Protein 6N36 (pdb70)

Nearest PDB structures (foldseek):
  6n36-assembly1_A  TM=1.004E+00  e=2.278E-60  Chitinophaga pinensis DSM 2588
  5aeb-assembly1_A  TM=9.841E-01  e=2.888E-41  uncultured bacterium BLR12
  5k0w-assembly1_A  TM=9.809E-01  e=2.131E-38  Elizabethkingia meningoseptica
  6dq2-assembly1_A  TM=9.448E-01  e=6.721E-28  Cronobacter sakazakii
  6nc5-assembly1_A  TM=9.433E-01  e=4.671E-27  Cronobacter sakazakii

Radius of gyration: 17.37 Å; Cα contacts (8 Å, |Δi|>4): 606; chains: 1; bounding box: 35×40×51 Å

Foldseek 3Di:
DDPPDDDDPQLPAADQKADQAFQWIFQGGNWFTWIWRQAPQAIEIEFAAAAPRLVSSQVNCVVVPHHLLRHAEYHYQAPDRGGCQCVVVSCVSNVHAYEFALQCQVCLQQQNQLPLQPHVPGHRHDHDHHPHHDDAQDWDDDRHWTKGWHAQAQCHNRRIKIWTWHADPPGIWIEIADEQRDDDPVDQLCAGPSGGCRVVSNVVNLVVQLPDDTQFYDYGTCVLQVVVVLDDPPDDHDNNSRRCNPSSNVSSVVVVVVSVVSNVD

Secondary structure (DSSP, 8-state):
--SS----HHHH-----EEEETTEEE---SSB--EEE--TT-EEEE---STTHHHHHHHHHHHHT--GGGEEEEE-S--SHHHHTTHHHHHHHH-PEEEEEGGGHHHHHTTTTT-TTT-SS--SS-----SEEE-TT-EEEETTEEEEEEE--SSSTT-EEEEEEEE-SS-EEEEEE-------TT--TT-BTTBTTHHHHHHHHHHHHHT---SEEE-SBHHHHTHHHH--TTPPP-GGGG--HHHHHHHHHHHHHHHHHHHT-

Structure (mmCIF, N/CA/C/O backbone):
data_6N36
#
_entry.id   6N36
#
_cell.length_a   40.137
_cell.length_b   79.849
_cell.length_c   85.488
_cell.angle_alpha   90.000
_cell.angle_beta   90.000
_cell.angle_gamma   90.000
#
_symmetry.space_group_name_H-M   'P 21 21 21'
#
loop_
_entity.id
_entity.type
_entity.pdbx_description
1 polymer Beta-lactamase
2 non-polymer 'ZINC ION'
3 non-polymer 1,2-ETHANEDIOL
4 water water
#
loop_
_atom_site.group_PDB
_atom_site.id
_atom_site.type_symbol
_atom_site.label_atom_id
_atom_site.label_alt_id
_atom_site.label_comp_id
_atom_site.label_asym_id
_atom_site.label_entity_id
_atom_site.label_seq_id
_atom_site.pdbx_PDB_ins_code
_atom_site.Cartn_x
_atom_site.Cartn_y
_atom_site.Cartn_z
_atom_site.occupancy
_atom_site.B_iso_or_equiv
_atom_site.auth_seq_id
_atom_site.auth_comp_id
_atom_site.auth_asym_id
_atom_site.auth_atom_id
_atom_site.pdbx_PDB_model_num
ATOM 1 N N . LEU A 1 6 ? 23.354 -8.511 1.513 1.00 46.80 29 LEU A N 1
ATOM 2 C CA . LEU A 1 6 ? 23.307 -7.046 1.864 1.00 45.43 29 LEU A CA 1
ATOM 3 C C . LEU A 1 6 ? 24.354 -6.279 1.056 1.00 46.63 29 LEU A C 1
ATOM 4 O O . LEU A 1 6 ? 25.454 -6.857 0.819 1.00 47.99 29 LEU A O 1
ATOM 9 N N . ILE A 1 7 ? 24.053 -5.024 0.707 1.00 45.20 30 ILE A N 1
ATOM 10 C CA . ILE A 1 7 ? 25.029 -4.072 0.103 1.00 48.14 30 ILE A CA 1
ATOM 11 C C . ILE A 1 7 ? 26.257 -4.007 1.013 1.00 50.96 30 ILE A C 1
ATOM 12 O O . ILE A 1 7 ? 26.106 -3.750 2.219 1.00 47.83 30 ILE A O 1
ATOM 17 N N . LYS A 1 8 ? 27.430 -4.236 0.432 1.00 56.62 31 LYS A N 1
ATOM 18 C CA . LYS A 1 8 ? 28.742 -4.107 1.110 1.00 61.36 31 LYS A CA 1
ATOM 19 C C . LYS A 1 8 ? 29.025 -2.619 1.318 1.00 58.36 31 LYS A C 1
ATOM 20 O O . LYS A 1 8 ? 28.556 -1.791 0.501 1.00 57.52 31 LYS A O 1
ATOM 26 N N . ASP A 1 9 ? 29.784 -2.290 2.361 1.00 58.20 32 ASP A N 1
ATOM 27 C CA . ASP A 1 9 ? 30.454 -0.972 2.443 1.00 58.82 32 ASP A CA 1
ATOM 28 C C . ASP A 1 9 ? 29.393 0.112 2.633 1.00 53.52 32 ASP A C 1
ATOM 29 O O . ASP A 1 9 ? 29.585 1.230 2.095 1.00 55.72 32 ASP A O 1
ATOM 34 N N . LEU A 1 10 ? 28.289 -0.204 3.318 1.00 45.16 33 LEU A N 1
ATOM 35 C CA . LEU A 1 10 ? 27.289 0.830 3.680 1.00 42.14 33 LEU A CA 1
ATOM 36 C C . LEU A 1 10 ? 27.974 1.917 4.504 1.00 37.30 33 LEU A C 1
ATOM 37 O O . LEU A 1 10 ? 28.763 1.585 5.415 1.00 37.78 33 LEU A O 1
ATOM 42 N N . TYR A 1 11 ? 27.603 3.163 4.276 1.00 32.59 34 TYR A N 1
ATOM 43 C CA . TYR A 1 11 ? 28.111 4.287 5.089 1.00 33.59 34 TYR A CA 1
ATOM 44 C C . TYR A 1 11 ? 27.644 4.170 6.545 1.00 32.07 34 TYR A C 1
ATOM 45 O O . TYR A 1 11 ? 26.451 4.016 6.776 1.00 30.74 34 TYR A O 1
ATOM 54 N N . VAL A 1 12 ? 28.583 4.304 7.468 1.00 30.70 35 VAL A N 1
ATOM 55 C CA . VAL A 1 12 ? 28.291 4.419 8.924 1.00 29.18 35 VAL A CA 1
ATOM 56 C C . VAL A 1 12 ? 29.049 5.624 9.469 1.00 29.24 35 VAL A C 1
ATOM 57 O O . VAL A 1 12 ? 30.295 5.594 9.444 1.00 30.56 35 VAL A O 1
ATOM 61 N N . ASP A 1 13 ? 28.363 6.639 9.957 1.00 27.69 36 ASP A N 1
ATOM 62 C CA . ASP A 1 13 ? 28.934 7.837 10.629 1.00 30.36 36 ASP A CA 1
ATOM 63 C C . ASP A 1 13 ? 29.634 7.356 11.909 1.00 31.36 36 ASP A C 1
ATOM 64 O O . ASP A 1 13 ? 29.004 6.604 12.655 1.00 28.99 36 ASP A O 1
ATOM 69 N N . LYS A 1 14 ? 30.819 7.838 12.223 1.00 31.67 37 LYS A N 1
ATOM 70 C CA . LYS A 1 14 ? 31.495 7.360 13.459 1.00 33.32 37 LYS A CA 1
ATOM 71 C C . LYS A 1 14 ? 30.578 7.582 14.675 1.00 32.38 37 LYS A C 1
ATOM 72 O O . LYS A 1 14 ? 30.593 6.731 15.628 1.00 31.72 37 LYS A O 1
ATOM 78 N N . GLU A 1 15 ? 29.761 8.651 14.684 1.00 29.65 38 GLU A N 1
ATOM 79 C CA . GLU A 1 15 ? 28.896 8.937 15.861 1.00 29.62 38 GLU A CA 1
ATOM 80 C C . GLU A 1 15 ? 27.726 7.936 15.933 1.00 28.11 38 GLU A C 1
ATOM 81 O O . GLU A 1 15 ? 27.105 7.762 17.033 1.00 26.39 38 GLU A O 1
ATOM 87 N N . TRP A 1 16 ? 27.426 7.249 14.831 1.00 25.57 39 TRP A N 1
ATOM 88 C CA . TRP A 1 16 ? 26.316 6.247 14.839 1.00 25.14 39 TRP A CA 1
ATOM 89 C C . TRP A 1 16 ? 26.698 5.044 15.699 1.00 25.21 39 TRP A C 1
ATOM 90 O O . TRP A 1 16 ? 25.812 4.399 16.277 1.00 23.57 39 TRP A O 1
ATOM 101 N N . SER A 1 17 ? 27.969 4.695 15.697 1.00 26.48 40 SER A N 1
ATOM 102 C CA A SER A 1 17 ? 28.486 3.456 16.328 0.60 29.25 40 SER A CA 1
ATOM 103 C CA B SER A 1 17 ? 28.431 3.450 16.365 0.40 26.93 40 SER A CA 1
ATOM 104 C C . SER A 1 17 ? 29.163 3.784 17.667 1.00 27.58 40 SER A C 1
ATOM 105 O O . SER A 1 17 ? 29.483 2.835 18.401 1.00 29.52 40 SER A O 1
ATOM 110 N N . ALA A 1 18 ? 29.405 5.067 17.953 1.00 27.88 41 ALA A N 1
ATOM 111 C CA . ALA A 1 18 ? 30.147 5.523 19.161 1.00 28.37 41 ALA A CA 1
ATOM 112 C C . ALA A 1 18 ? 29.329 5.178 20.412 1.00 27.98 41 ALA A C 1
ATOM 113 O O . ALA A 1 18 ? 28.135 5.480 20.472 1.00 26.85 41 ALA A O 1
ATOM 115 N N . ASP A 1 19 ? 29.975 4.631 21.420 1.00 29.53 42 ASP A N 1
ATOM 116 C CA . ASP A 1 19 ? 29.268 4.246 22.658 1.00 30.31 42 ASP A CA 1
ATOM 117 C C . ASP A 1 19 ? 28.823 5.507 23.390 1.00 29.44 42 ASP A C 1
ATOM 118 O O . ASP A 1 19 ? 29.381 6.609 23.207 1.00 30.87 42 ASP A O 1
ATOM 123 N N . TYR A 1 20 ? 27.751 5.356 24.150 1.00 27.42 43 TYR A N 1
ATOM 124 C CA . TYR A 1 20 ? 27.213 6.410 25.017 1.00 26.62 43 TYR A CA 1
ATOM 125 C C . TYR A 1 20 ? 26.638 5.727 26.259 1.00 25.60 43 TYR A C 1
ATOM 126 O O . TYR A 1 20 ? 25.934 4.717 26.078 1.00 25.25 43 TYR A O 1
ATOM 135 N N . GLN A 1 21 ? 26.828 6.338 27.423 1.00 26.39 44 GLN A N 1
ATOM 136 C CA A GLN A 1 21 ? 26.356 5.826 28.733 0.60 26.71 44 GLN A CA 1
ATOM 137 C CA B GLN A 1 21 ? 26.351 5.787 28.714 0.40 25.92 44 GLN A CA 1
ATOM 138 C C . GLN A 1 21 ? 24.829 5.826 28.713 1.00 24.23 44 GLN A C 1
ATOM 139 O O . GLN A 1 21 ? 24.233 6.879 28.589 1.00 23.44 44 GLN A O 1
ATOM 150 N N . PRO A 1 22 ? 24.152 4.681 28.879 1.00 22.40 45 PRO A N 1
ATOM 151 C CA . PRO A 1 22 ? 22.695 4.721 28.910 1.00 21.61 45 PRO A CA 1
ATOM 152 C C . PRO A 1 22 ? 22.218 5.433 30.178 1.00 22.37 45 PRO A C 1
ATOM 153 O O . PRO A 1 22 ? 22.888 5.505 31.205 1.00 22.88 45 PRO A O 1
ATOM 157 N N . PHE A 1 23 ? 20.979 5.928 30.107 1.00 21.88 46 PHE A N 1
ATOM 158 C CA . PHE A 1 23 ? 20.447 6.707 31.217 1.00 21.88 46 PHE A CA 1
ATOM 159 C C . PHE A 1 23 ? 18.930 6.726 31.198 1.00 22.25 46 PHE A C 1
ATOM 160 O O . PHE A 1 23 ? 18.317 6.562 30.144 1.00 21.69 46 PHE A O 1
ATOM 168 N N . ARG A 1 24 ? 18.379 6.999 32.368 1.00 21.71 47 ARG A N 1
ATOM 169 C CA . ARG A 1 24 ? 16.935 7.171 32.550 1.00 20.69 47 ARG A CA 1
ATOM 170 C C . ARG A 1 24 ? 16.557 8.585 32.113 1.00 22.45 47 ARG A C 1
ATOM 171 O O . ARG A 1 24 ? 17.137 9.608 32.592 1.00 23.80 47 ARG A O 1
ATOM 179 N N . ILE A 1 25 ? 15.657 8.662 31.134 1.00 21.11 48 ILE A N 1
ATOM 180 C CA . ILE A 1 25 ? 15.183 9.980 30.642 1.00 21.74 48 ILE A CA 1
ATOM 181 C C . ILE A 1 25 ? 14.135 10.518 31.610 1.00 23.79 48 ILE A C 1
ATOM 182 O O . ILE A 1 25 ? 14.278 11.668 32.090 1.00 24.83 48 ILE A O 1
ATOM 187 N N . ALA A 1 26 ? 13.075 9.761 31.799 1.00 23.52 49 ALA A N 1
ATOM 188 C CA . ALA A 1 26 ? 11.872 10.197 32.529 1.00 24.14 49 ALA A CA 1
ATOM 189 C C . ALA A 1 26 ? 11.101 8.938 32.885 1.00 23.58 49 ALA A C 1
ATOM 190 O O . ALA A 1 26 ? 10.789 8.166 31.986 1.00 22.69 49 ALA A O 1
ATOM 192 N N . GLY A 1 27 ? 10.809 8.725 34.166 1.00 24.19 50 GLY A N 1
ATOM 193 C CA . GLY A 1 27 ? 9.980 7.563 34.501 1.00 23.63 50 GLY A CA 1
ATOM 194 C C . GLY A 1 27 ? 10.655 6.256 34.079 1.00 23.32 50 GLY A C 1
ATOM 195 O O . GLY A 1 27 ? 11.866 6.059 34.341 1.00 23.82 50 GLY A O 1
ATOM 196 N N . ASN A 1 28 ? 9.882 5.439 33.371 1.00 22.44 51 ASN A N 1
ATOM 197 C CA . ASN A 1 28 ? 10.275 4.113 32.840 1.00 20.85 51 ASN A CA 1
ATOM 198 C C . ASN A 1 28 ? 10.812 4.204 31.407 1.00 20.36 51 ASN A C 1
ATOM 199 O O . ASN A 1 28 ? 10.821 3.172 30.713 1.00 21.08 51 ASN A O 1
ATOM 204 N N . LEU A 1 29 ? 11.164 5.386 30.940 1.00 20.50 52 LEU A N 1
ATOM 205 C CA . LEU A 1 29 ? 11.758 5.581 29.595 1.00 18.93 52 LEU A CA 1
ATOM 206 C C . LEU A 1 29 ? 13.252 5.831 29.726 1.00 18.58 52 LEU A C 1
ATOM 207 O O . LEU A 1 29 ? 13.680 6.740 30.486 1.00 20.24 52 LEU A O 1
ATOM 212 N N . TYR A 1 30 ? 14.023 5.015 29.059 1.00 18.36 53 TYR A N 1
ATOM 213 C CA . TYR A 1 30 ? 15.495 5.021 29.124 1.00 18.24 53 TYR A CA 1
ATOM 214 C C . TYR A 1 30 ? 16.046 5.242 27.708 1.00 19.05 53 TYR A C 1
ATOM 215 O O . TYR A 1 30 ? 15.511 4.731 26.691 1.00 18.40 53 TYR A O 1
ATOM 224 N N . TYR A 1 31 ? 17.193 5.905 27.684 1.00 18.72 54 TYR A N 1
ATOM 225 C CA . TYR A 1 31 ? 18.039 6.076 26.490 1.00 18.32 54 TYR A CA 1
ATOM 226 C C . TYR A 1 31 ? 19.065 4.946 26.484 1.00 18.77 54 TYR A C 1
ATOM 227 O O . TYR A 1 31 ? 19.814 4.802 27.450 1.00 19.35 54 TYR A O 1
ATOM 236 N N . ILE A 1 32 ? 19.111 4.120 25.457 1.00 18.16 55 ILE A N 1
ATOM 237 C CA . ILE A 1 32 ? 20.089 3.005 25.331 1.00 18.42 55 ILE A CA 1
ATOM 238 C C . ILE A 1 32 ? 20.798 3.045 23.966 1.00 18.88 55 ILE A C 1
ATOM 239 O O . ILE A 1 32 ? 21.350 2.033 23.547 1.00 20.73 55 ILE A O 1
ATOM 244 N N . GLY A 1 33 ? 20.784 4.192 23.316 1.00 18.47 56 GLY A N 1
ATOM 245 C CA . GLY A 1 33 ? 21.340 4.344 21.976 1.00 18.56 56 GLY A CA 1
ATOM 246 C C . GLY A 1 33 ? 22.819 4.640 21.982 1.00 19.35 56 GLY A C 1
ATOM 247 O O . GLY A 1 33 ? 23.497 4.457 22.977 1.00 20.89 56 GLY A O 1
ATOM 248 N N . THR A 1 34 ? 23.283 5.132 20.847 1.00 18.77 57 THR A N 1
ATOM 249 C CA . THR A 1 34 ? 24.699 5.504 20.673 1.00 20.16 57 THR A CA 1
ATOM 250 C C . THR A 1 34 ? 24.852 7.019 20.814 1.00 21.36 57 THR A C 1
ATOM 251 O O . THR A 1 34 ? 23.909 7.736 21.190 1.00 21.69 57 THR A O 1
ATOM 255 N N . TYR A 1 35 ? 26.065 7.520 20.569 1.00 22.10 58 TYR A N 1
ATOM 256 C CA . TYR A 1 35 ? 26.268 8.987 20.652 1.00 23.61 58 TYR A CA 1
ATOM 257 C C . TYR A 1 35 ? 25.224 9.692 19.777 1.00 24.10 58 TYR A C 1
ATOM 258 O O . TYR A 1 35 ? 24.734 10.720 20.206 1.00 24.58 58 TYR A O 1
ATOM 267 N N . ASP A 1 36 ? 24.970 9.221 18.552 1.00 22.89 59 ASP A N 1
ATOM 268 C CA . ASP A 1 36 ? 24.072 9.916 17.616 1.00 22.86 59 ASP A CA 1
ATOM 269 C C . ASP A 1 36 ? 22.726 9.208 17.531 1.00 21.68 59 ASP A C 1
ATOM 270 O O . ASP A 1 36 ? 21.697 9.907 17.282 1.00 22.28 59 ASP A O 1
ATOM 275 N N . LEU A 1 37 ? 22.690 7.886 17.543 1.00 20.80 60 LEU A N 1
ATOM 276 C CA . LEU A 1 37 ? 21.415 7.185 17.173 1.00 20.29 60 LEU A CA 1
ATOM 277 C C . LEU A 1 37 ? 20.587 6.883 18.410 1.00 20.43 60 LEU A C 1
ATOM 278 O O . LEU A 1 37 ? 20.991 6.117 19.311 1.00 20.36 60 LEU A O 1
ATOM 283 N N . GLY A 1 38 ? 19.372 7.414 18.385 1.00 19.56 61 GLY A N 1
ATOM 284 C CA . GLY A 1 38 ? 18.418 7.319 19.483 1.00 19.29 61 GLY A CA 1
ATOM 285 C C . GLY A 1 38 ? 17.733 5.955 19.452 1.00 19.11 61 GLY A C 1
ATOM 286 O O . GLY A 1 38 ? 17.151 5.574 18.441 1.00 19.11 61 GLY A O 1
ATOM 287 N N . MET A 1 39 ? 17.800 5.245 20.567 1.00 18.57 62 MET A N 1
ATOM 288 C CA . MET A 1 39 ? 17.192 3.915 20.795 1.00 18.02 62 MET A CA 1
ATOM 289 C C . MET A 1 39 ? 16.603 4.040 22.174 1.00 18.22 62 MET A C 1
ATOM 290 O O . MET A 1 39 ? 17.302 4.495 23.073 1.00 19.59 62 MET A O 1
ATOM 295 N N . PHE A 1 40 ? 15.313 3.777 22.280 1.00 17.12 63 PHE A N 1
ATOM 296 C CA . PHE A 1 40 ? 14.551 4.108 23.484 1.00 17.72 63 PHE A CA 1
ATOM 297 C C . PHE A 1 40 ? 13.940 2.834 24.045 1.00 17.99 63 PHE A C 1
ATOM 298 O O . PHE A 1 40 ? 13.381 2.026 23.300 1.00 20.72 63 PHE A O 1
ATOM 306 N N . LEU A 1 41 ? 14.058 2.673 25.352 1.00 17.13 64 LEU A N 1
ATOM 307 C CA . LEU A 1 41 ? 13.554 1.476 26.062 1.00 18.17 64 LEU A CA 1
ATOM 308 C C . LEU A 1 41 ? 12.465 1.918 27.017 1.00 17.85 64 LEU A C 1
ATOM 309 O O . LEU A 1 41 ? 12.711 2.818 27.835 1.00 18.30 64 LEU A O 1
ATOM 314 N N . ILE A 1 42 ? 11.269 1.343 26.902 1.00 17.78 65 ILE A N 1
ATOM 315 C CA . ILE A 1 42 ? 10.156 1.594 27.844 1.00 18.99 65 ILE A CA 1
ATOM 316 C C . ILE A 1 42 ? 9.949 0.293 28.608 1.00 18.61 65 ILE A C 1
ATOM 317 O O . ILE A 1 42 ? 9.676 -0.735 28.001 1.00 19.48 65 ILE A O 1
ATOM 322 N N . THR A 1 43 ? 10.111 0.342 29.913 1.00 19.45 66 THR A N 1
ATOM 323 C CA . THR A 1 43 ? 10.095 -0.867 30.763 1.00 19.74 66 THR A CA 1
ATOM 324 C C . THR A 1 43 ? 8.717 -1.014 31.386 1.00 22.20 66 THR A C 1
ATOM 325 O O . THR A 1 43 ? 8.144 -0.005 31.803 1.00 24.53 66 THR A O 1
ATOM 329 N N . THR A 1 44 ? 8.253 -2.234 31.495 1.00 21.04 67 THR A N 1
ATOM 330 C CA . THR A 1 44 ? 6.949 -2.492 32.160 1.00 21.50 67 THR A CA 1
ATOM 331 C C . THR A 1 44 ? 7.039 -3.814 32.896 1.00 21.60 67 THR A C 1
ATOM 332 O O . THR A 1 44 ? 7.918 -4.666 32.645 1.00 20.61 67 THR A O 1
ATOM 336 N N . PRO A 1 45 ? 6.119 -4.036 33.849 1.00 21.81 68 PRO A N 1
ATOM 337 C CA . PRO A 1 45 ? 6.119 -5.315 34.558 1.00 22.21 68 PRO A CA 1
ATOM 338 C C . PRO A 1 45 ? 5.921 -6.529 33.662 1.00 22.29 68 PRO A C 1
ATOM 339 O O . PRO A 1 45 ? 6.300 -7.598 34.113 1.00 22.71 68 PRO A O 1
ATOM 343 N N . LYS A 1 46 ? 5.347 -6.338 32.462 1.00 23.03 69 LYS A N 1
ATOM 344 C CA A LYS A 1 46 ? 5.027 -7.428 31.512 0.60 24.73 69 LYS A CA 1
ATOM 345 C CA B LYS A 1 46 ? 5.041 -7.446 31.528 0.40 24.56 69 LYS A CA 1
ATOM 346 C C . LYS A 1 46 ? 6.062 -7.510 30.395 1.00 23.93 69 LYS A C 1
ATOM 347 O O . LYS A 1 46 ? 5.833 -8.304 29.441 1.00 26.34 69 LYS A O 1
ATOM 358 N N . GLY A 1 47 ? 7.130 -6.740 30.496 1.00 21.65 70 GLY A N 1
ATOM 359 C CA . GLY A 1 47 ? 8.140 -6.737 29.429 1.00 21.00 70 GLY A CA 1
ATOM 360 C C . GLY A 1 47 ? 8.328 -5.361 28.845 1.00 20.99 70 GLY A C 1
ATOM 361 O O . GLY A 1 47 ? 7.646 -4.412 29.221 1.00 21.06 70 GLY A O 1
ATOM 362 N N . HIS A 1 48 ? 9.245 -5.241 27.889 1.00 19.83 71 HIS A N 1
ATOM 363 C CA . HIS A 1 48 ? 9.685 -3.908 27.456 1.00 18.61 71 HIS A CA 1
ATOM 364 C C . HIS A 1 48 ? 9.375 -3.668 25.984 1.00 18.61 71 HIS A C 1
ATOM 365 O O . HIS A 1 48 ? 9.212 -4.608 25.215 1.00 19.59 71 HIS A O 1
ATOM 372 N N . ILE A 1 49 ? 9.337 -2.395 25.665 1.00 17.56 72 ILE A N 1
ATOM 373 C CA . ILE A 1 49 ? 9.178 -1.880 24.284 1.00 18.53 72 ILE A CA 1
ATOM 374 C C . ILE A 1 49 ? 10.534 -1.266 23.922 1.00 17.49 72 ILE A C 1
ATOM 375 O O . ILE A 1 49 ? 11.060 -0.392 24.657 1.00 18.42 72 ILE A O 1
ATOM 380 N N . LEU A 1 50 ? 11.034 -1.618 22.730 1.00 17.63 73 LEU A N 1
ATOM 381 C CA . LEU A 1 50 ? 12.242 -0.964 22.135 1.00 18.40 73 LEU A CA 1
ATOM 382 C C . LEU A 1 50 ? 11.821 -0.154 20.923 1.00 17.73 73 LEU A C 1
ATOM 383 O O . LEU A 1 50 ? 11.162 -0.719 20.040 1.00 18.37 73 LEU A O 1
ATOM 388 N N . ILE A 1 51 ? 12.177 1.131 20.910 1.00 16.98 74 ILE A N 1
ATOM 389 C CA . ILE A 1 51 ? 12.003 1.980 19.717 1.00 17.65 74 ILE A CA 1
ATOM 390 C C . ILE A 1 51 ? 13.383 2.191 19.093 1.00 16.90 74 ILE A C 1
ATOM 391 O O . ILE A 1 51 ? 14.203 2.882 19.681 1.00 17.06 74 ILE A O 1
ATOM 396 N N . ASN A 1 52 ? 13.546 1.610 17.911 1.00 16.49 75 ASN A N 1
ATOM 397 C CA . ASN A 1 52 ? 14.733 1.695 17.026 1.00 17.13 75 ASN A CA 1
ATOM 398 C C . ASN A 1 52 ? 15.882 0.815 17.482 1.00 17.42 75 ASN A C 1
ATOM 399 O O . ASN A 1 52 ? 16.091 0.574 18.686 1.00 18.39 75 ASN A O 1
ATOM 404 N N . THR A 1 53 ? 16.632 0.369 16.502 1.00 17.20 76 THR A N 1
ATOM 405 C CA . THR A 1 53 ? 18.042 -0.085 16.666 1.00 17.50 76 THR A CA 1
ATOM 406 C C . THR A 1 53 ? 18.953 0.986 16.110 1.00 17.90 76 THR A C 1
ATOM 407 O O . THR A 1 53 ? 18.514 2.083 15.812 1.00 18.59 76 THR A O 1
ATOM 411 N N . GLY A 1 54 ? 20.254 0.699 16.041 1.00 18.88 77 GLY A N 1
ATOM 412 C CA . GLY A 1 54 ? 21.150 1.457 15.179 1.00 20.55 77 GLY A CA 1
ATOM 413 C C . GLY A 1 54 ? 21.443 0.679 13.910 1.00 20.41 77 GLY A C 1
ATOM 414 O O . GLY A 1 54 ? 20.610 -0.028 13.398 1.00 19.81 77 GLY A O 1
ATOM 415 N N . VAL A 1 55 ? 22.673 0.738 13.449 1.00 21.27 78 VAL A N 1
ATOM 416 C CA . VAL A 1 55 ? 23.110 -0.016 12.259 1.00 22.33 78 VAL A CA 1
ATOM 417 C C . VAL A 1 55 ? 23.321 -1.474 12.649 1.00 22.81 78 VAL A C 1
ATOM 418 O O . VAL A 1 55 ? 23.293 -1.817 13.848 1.00 23.51 78 VAL A O 1
ATOM 422 N N . ALA A 1 56 ? 23.579 -2.323 11.674 1.00 24.49 79 ALA A N 1
ATOM 423 C CA . ALA A 1 56 ? 23.894 -3.746 11.937 1.00 25.29 79 ALA A CA 1
ATOM 424 C C . ALA A 1 56 ? 25.019 -3.834 12.970 1.00 26.94 79 ALA A C 1
ATOM 425 O O . ALA A 1 56 ? 25.951 -3.039 12.921 1.00 28.10 79 ALA A O 1
ATOM 427 N N . GLY A 1 57 ? 24.871 -4.760 13.922 1.00 26.99 80 GLY A N 1
ATOM 428 C CA . GLY A 1 57 ? 25.832 -4.916 15.022 1.00 28.84 80 GLY A CA 1
ATOM 429 C C . GLY A 1 57 ? 25.369 -4.218 16.282 1.00 29.14 80 GLY A C 1
ATOM 430 O O . GLY A 1 57 ? 25.887 -4.553 17.373 1.00 29.86 80 GLY A O 1
ATOM 431 N N . SER A 1 58 ? 24.384 -3.310 16.198 1.00 25.32 81 SER A N 1
ATOM 432 C CA . SER A 1 58 ? 23.989 -2.527 17.387 1.00 24.35 81 SER A CA 1
ATOM 433 C C . SER A 1 58 ? 23.171 -3.371 18.392 1.00 24.14 81 SER A C 1
ATOM 434 O O . SER A 1 58 ? 23.016 -2.918 19.535 1.00 23.74 81 SER A O 1
ATOM 437 N N . ASP A 1 59 ? 22.731 -4.571 18.033 1.00 24.92 82 ASP A N 1
ATOM 438 C CA . ASP A 1 59 ? 22.094 -5.519 19.001 1.00 26.85 82 ASP A CA 1
ATOM 439 C C . ASP A 1 59 ? 23.055 -5.771 20.162 1.00 26.82 82 ASP A C 1
ATOM 440 O O . ASP A 1 59 ? 22.584 -5.869 21.345 1.00 25.51 82 ASP A O 1
ATOM 445 N N . THR A 1 60 ? 24.355 -5.873 19.906 1.00 26.49 83 THR A N 1
ATOM 446 C CA . THR A 1 60 ? 25.343 -6.087 20.977 1.00 28.88 83 THR A CA 1
ATOM 447 C C . THR A 1 60 ? 25.298 -4.929 21.979 1.00 27.34 83 THR A C 1
ATOM 448 O O . THR A 1 60 ? 25.329 -5.201 23.235 1.00 26.15 83 THR A O 1
ATOM 452 N N . LEU A 1 61 ? 25.277 -3.676 21.494 1.00 25.63 84 LEU A N 1
ATOM 453 C CA A LEU A 1 61 ? 25.275 -2.460 22.342 0.60 25.82 84 LEU A CA 1
ATOM 454 C CA B LEU A 1 61 ? 25.322 -2.538 22.444 0.40 25.72 84 LEU A CA 1
ATOM 455 C C . LEU A 1 61 ? 23.959 -2.356 23.099 1.00 23.71 84 LEU A C 1
ATOM 456 O O . LEU A 1 61 ? 23.984 -1.963 24.281 1.00 23.98 84 LEU A O 1
ATOM 465 N N . ILE A 1 62 ? 22.870 -2.692 22.442 1.00 22.66 85 ILE A N 1
ATOM 466 C CA . ILE A 1 62 ? 21.526 -2.651 23.095 1.00 21.92 85 ILE A CA 1
ATOM 467 C C . ILE A 1 62 ? 21.529 -3.633 24.275 1.00 21.60 85 ILE A C 1
ATOM 468 O O . ILE A 1 62 ? 21.149 -3.211 25.385 1.00 20.78 85 ILE A O 1
ATOM 473 N N . LYS A 1 63 ? 22.008 -4.846 24.060 1.00 23.79 86 LYS A N 1
ATOM 474 C CA . LYS A 1 63 ? 22.058 -5.885 25.143 1.00 24.66 86 LYS A CA 1
ATOM 475 C C . LYS A 1 63 ? 22.927 -5.362 26.300 1.00 25.38 86 LYS A C 1
ATOM 476 O O . LYS A 1 63 ? 22.525 -5.451 27.516 1.00 24.39 86 LYS A O 1
ATOM 482 N N . ALA A 1 64 ? 24.108 -4.813 26.005 1.00 23.72 87 ALA A N 1
ATOM 483 C CA . ALA A 1 64 ? 25.060 -4.321 27.018 1.00 25.24 87 ALA A CA 1
ATOM 484 C C . ALA A 1 64 ? 24.480 -3.143 27.775 1.00 23.64 87 ALA A C 1
ATOM 485 O O . ALA A 1 64 ? 24.694 -3.036 29.009 1.00 24.54 87 ALA A O 1
ATOM 487 N N . HIS A 1 65 ? 23.818 -2.211 27.057 1.00 22.64 88 HIS A N 1
ATOM 488 C CA . HIS A 1 65 ? 23.280 -1.010 27.719 1.00 22.33 88 HIS A CA 1
ATOM 489 C C . HIS A 1 65 ? 22.168 -1.442 28.663 1.00 22.11 88 HIS A C 1
ATOM 490 O O . HIS A 1 65 ? 22.035 -0.865 29.742 1.00 21.06 88 HIS A O 1
ATOM 497 N N . MET A 1 66 ? 21.351 -2.387 28.218 1.00 22.09 89 MET A N 1
ATOM 498 C CA . MET A 1 66 ? 20.240 -2.876 29.071 1.00 22.75 89 MET A CA 1
ATOM 499 C C . MET A 1 66 ? 20.808 -3.535 30.334 1.00 23.14 89 MET A C 1
ATOM 500 O O . MET A 1 66 ? 20.298 -3.227 31.435 1.00 22.66 89 MET A O 1
ATOM 505 N N . LYS A 1 67 ? 21.890 -4.301 30.202 1.00 24.88 90 LYS A N 1
ATOM 506 C CA . LYS A 1 67 ? 22.527 -4.957 31.365 1.00 25.91 90 LYS A CA 1
ATOM 507 C C . LYS A 1 67 ? 22.996 -3.853 32.322 1.00 25.32 90 LYS A C 1
ATOM 508 O O . LYS A 1 67 ? 22.772 -3.959 33.566 1.00 24.59 90 LYS A O 1
ATOM 514 N N . THR A 1 68 ? 23.691 -2.817 31.816 1.00 24.39 91 THR A N 1
ATOM 515 C CA . THR A 1 68 ? 24.168 -1.690 32.656 1.00 24.27 91 THR A CA 1
ATOM 516 C C . THR A 1 68 ? 23.022 -1.099 33.491 1.00 23.55 91 THR A C 1
ATOM 517 O O . THR A 1 68 ? 23.259 -0.747 34.652 1.00 25.39 91 THR A O 1
ATOM 521 N N . LEU A 1 69 ? 21.815 -0.965 32.914 1.00 22.54 92 LEU A N 1
ATOM 522 C CA . LEU A 1 69 ? 20.627 -0.402 33.588 1.00 22.91 92 LEU A CA 1
ATOM 523 C C . LEU A 1 69 ? 19.935 -1.434 34.506 1.00 23.20 92 LEU A C 1
ATOM 524 O O . LEU A 1 69 ? 19.023 -0.974 35.253 1.00 26.59 92 LEU A O 1
ATOM 529 N N . GLY A 1 70 ? 20.257 -2.722 34.378 1.00 23.46 93 GLY A N 1
ATOM 530 C CA . GLY A 1 70 ? 19.713 -3.823 35.181 1.00 23.69 93 GLY A CA 1
ATOM 531 C C . GLY A 1 70 ? 18.505 -4.485 34.547 1.00 25.36 93 GLY A C 1
ATOM 532 O O . GLY A 1 70 ? 17.757 -5.191 35.278 1.00 26.66 93 GLY A O 1
ATOM 533 N N . PHE A 1 71 ? 18.365 -4.394 33.217 1.00 22.14 94 PHE A N 1
ATOM 534 C CA . PHE A 1 71 ? 17.250 -5.059 32.505 1.00 23.07 94 PHE A CA 1
ATOM 535 C C . PHE A 1 71 ? 17.804 -6.146 31.586 1.00 24.96 94 PHE A C 1
ATOM 536 O O . PHE A 1 71 ? 18.992 -6.062 31.126 1.00 25.63 94 PHE A O 1
ATOM 544 N N . LYS A 1 72 ? 16.984 -7.137 31.331 1.00 22.61 95 LYS A N 1
ATOM 545 C CA A LYS A 1 72 ? 17.328 -8.267 30.447 0.60 24.10 95 LYS A CA 1
ATOM 546 C CA B LYS A 1 72 ? 17.334 -8.269 30.447 0.40 23.54 95 LYS A CA 1
ATOM 547 C C . LYS A 1 7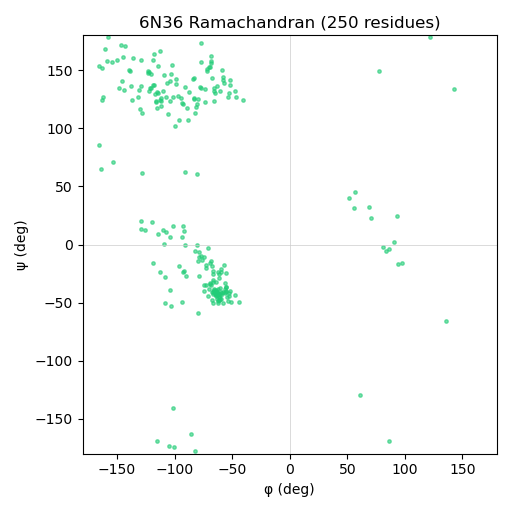2 ? 16.819 -8.006 29.033 1.00 22.42 95 LYS A C 1
ATOM 548 O O . LYS A 1 72 ? 15.625 -7.786 28.825 1.00 20.91 95 LYS A O 1
ATOM 559 N N . PHE A 1 73 ? 17.730 -8.032 28.095 1.00 22.04 96 PHE A N 1
ATOM 560 C CA . PHE A 1 73 ? 17.418 -7.922 26.651 1.00 22.48 96 PHE A CA 1
ATOM 561 C C . PHE A 1 73 ? 16.273 -8.853 26.251 1.00 23.07 96 PHE A C 1
ATOM 562 O O . PHE A 1 73 ? 15.400 -8.488 25.497 1.00 22.57 96 PHE A O 1
ATOM 570 N N . LYS A 1 74 ? 16.284 -10.096 26.739 1.00 22.43 97 LYS A N 1
ATOM 571 C CA . LYS A 1 74 ? 15.288 -11.088 26.307 1.00 24.57 97 LYS A CA 1
ATOM 572 C C . LYS A 1 74 ? 13.900 -10.760 26.862 1.00 23.54 97 LYS A C 1
ATOM 573 O O . LYS A 1 74 ? 12.938 -11.420 26.457 1.00 24.76 97 LYS A O 1
ATOM 579 N N . ASP A 1 75 ? 13.753 -9.711 27.674 1.00 21.46 98 ASP A N 1
ATOM 580 C CA . ASP A 1 75 ? 12.423 -9.250 28.180 1.00 21.90 98 ASP A CA 1
ATOM 581 C C . ASP A 1 75 ? 11.813 -8.201 27.252 1.00 21.35 98 ASP A C 1
ATOM 582 O O . ASP A 1 75 ? 10.691 -7.804 27.501 1.00 22.07 98 ASP A O 1
ATOM 587 N N . ILE A 1 76 ? 12.476 -7.816 26.160 1.00 21.20 99 ILE A N 1
ATOM 588 C CA . ILE A 1 76 ? 11.830 -6.973 25.108 1.00 21.25 99 ILE A CA 1
ATOM 589 C C . ILE A 1 76 ? 10.7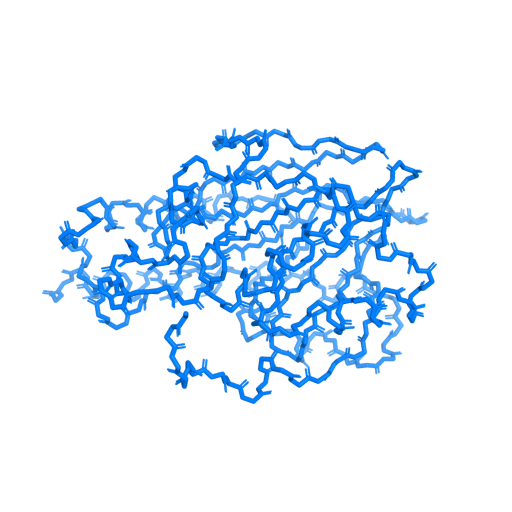17 -7.790 24.465 1.00 21.61 99 ILE A C 1
ATOM 590 O O . ILE A 1 76 ? 10.986 -8.942 24.025 1.00 22.52 99 ILE A O 1
ATOM 595 N N . ARG A 1 77 ? 9.505 -7.264 24.485 1.00 22.31 100 ARG A N 1
ATOM 596 C CA . ARG A 1 77 ? 8.328 -7.945 23.921 1.00 23.74 100 ARG A CA 1
ATOM 597 C C . ARG A 1 77 ? 7.826 -7.291 22.630 1.00 23.86 100 ARG A C 1
ATOM 598 O O . ARG A 1 77 ? 7.145 -7.988 21.873 1.00 24.49 100 ARG A O 1
ATOM 606 N N . ILE A 1 78 ? 8.053 -5.992 22.469 1.00 21.80 101 ILE A N 1
ATOM 607 C CA . ILE A 1 78 ? 7.556 -5.224 21.302 1.00 21.97 101 ILE A CA 1
ATOM 608 C C . ILE A 1 78 ? 8.725 -4.460 20.697 1.00 20.12 101 IL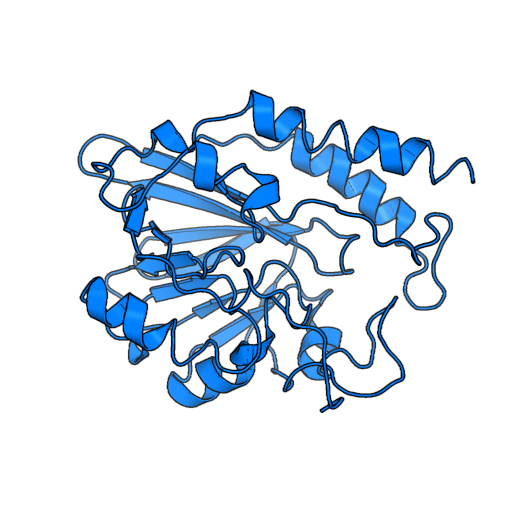E A C 1
ATOM 609 O O . ILE A 1 78 ? 9.429 -3.772 21.425 1.00 19.26 101 ILE A O 1
ATOM 614 N N . LEU A 1 79 ? 8.793 -4.499 19.382 1.00 20.26 102 LEU A N 1
ATOM 615 C CA . LEU A 1 79 ? 9.759 -3.710 18.587 1.00 19.57 102 LEU A CA 1
ATOM 616 C C . LEU A 1 79 ? 9.002 -2.690 17.747 1.00 19.92 102 LEU A C 1
ATOM 617 O O . LEU A 1 79 ? 8.045 -3.052 17.065 1.00 20.66 102 LEU A O 1
ATOM 622 N N . LEU A 1 80 ? 9.449 -1.448 17.817 1.00 18.71 103 LEU A N 1
ATOM 623 C CA . LEU A 1 80 ? 8.938 -0.319 17.030 1.00 18.79 103 LEU A CA 1
ATOM 624 C C . LEU A 1 80 ? 10.108 0.388 16.358 1.00 17.78 103 LEU A C 1
ATOM 625 O O . LEU A 1 80 ? 11.274 0.245 16.782 1.00 17.64 103 LEU A O 1
ATOM 630 N N . THR A 1 81 ? 9.803 1.131 15.297 1.00 17.81 104 THR A N 1
ATOM 631 C CA . THR A 1 81 ? 10.782 2.012 14.648 1.00 17.27 104 THR A CA 1
ATOM 632 C C . THR A 1 81 ? 10.110 3.329 14.271 1.00 16.71 104 THR A C 1
ATOM 633 O O . THR A 1 81 ? 8.910 3.335 13.950 1.00 18.16 104 THR A O 1
ATOM 637 N N . THR A 1 82 ? 10.900 4.379 14.281 1.00 16.00 105 THR A N 1
ATOM 638 C CA . THR A 1 82 ? 10.462 5.677 13.748 1.00 16.64 105 THR A CA 1
ATOM 639 C C . THR A 1 82 ? 10.432 5.711 12.217 1.00 17.28 105 THR A C 1
ATOM 640 O O . THR A 1 82 ? 9.603 6.433 11.642 1.00 18.21 105 THR A O 1
ATOM 644 N N . HIS A 1 83 ? 11.325 5.038 11.545 1.00 17.27 106 HIS A N 1
ATOM 645 C CA . HIS A 1 83 ? 11.246 4.876 10.064 1.00 17.68 106 HIS A CA 1
ATOM 646 C C . HIS A 1 83 ? 12.198 3.786 9.621 1.00 18.36 106 HIS A C 1
ATOM 647 O O . HIS A 1 83 ? 13.283 3.648 10.220 1.00 18.83 106 HIS A O 1
ATOM 654 N N . ALA A 1 84 ? 11.910 3.137 8.499 1.00 18.61 107 ALA A N 1
ATOM 655 C CA . ALA A 1 84 ? 12.681 1.946 8.079 1.00 19.50 107 ALA A CA 1
ATOM 656 C C . ALA A 1 84 ? 13.867 2.318 7.176 1.00 20.01 107 ALA A C 1
ATOM 657 O O . ALA A 1 84 ? 13.878 1.918 5.982 1.00 19.88 107 ALA A O 1
ATOM 659 N N . HIS A 1 85 ? 14.804 3.091 7.702 1.00 20.08 108 HIS A N 1
ATOM 660 C CA . HIS A 1 85 ? 16.150 3.265 7.130 1.00 19.20 108 HIS A CA 1
ATOM 661 C C . HIS A 1 85 ? 17.143 2.429 7.928 1.00 19.66 108 HIS A C 1
ATOM 662 O O . HIS A 1 85 ? 16.944 2.207 9.139 1.00 18.29 108 HIS A O 1
ATOM 669 N N . TYR A 1 86 ? 18.243 2.040 7.296 1.00 20.18 109 TYR A N 1
ATOM 670 C CA . TYR A 1 86 ? 19.189 1.079 7.890 1.00 21.78 109 TYR A CA 1
ATOM 671 C C . TYR A 1 86 ? 19.839 1.586 9.189 1.00 22.42 109 TYR A C 1
ATOM 672 O O . TYR A 1 86 ? 20.371 0.739 9.938 1.00 22.49 109 TYR A O 1
ATOM 681 N N . ASP A 1 87 ? 19.916 2.881 9.427 1.00 19.90 110 ASP A N 1
ATOM 682 C CA . ASP A 1 87 ? 20.490 3.430 10.691 1.00 20.05 110 ASP A CA 1
ATOM 683 C C . ASP A 1 87 ? 19.508 3.307 11.865 1.00 19.33 110 ASP A C 1
ATOM 684 O O . ASP A 1 87 ? 19.923 3.534 13.016 1.00 21.14 110 ASP A O 1
ATOM 689 N N . HIS A 1 88 ? 18.234 2.950 11.643 1.00 17.61 111 HIS A N 1
ATOM 690 C CA . HIS A 1 88 ? 17.223 2.783 12.700 1.00 17.92 111 HIS A CA 1
ATOM 691 C C . HIS A 1 88 ? 16.668 1.364 12.773 1.00 17.86 111 HIS A C 1
ATOM 692 O O . HIS A 1 88 ? 16.009 1.051 13.796 1.00 17.99 111 HIS A O 1
ATOM 699 N N . VAL A 1 89 ? 16.880 0.538 11.727 1.00 17.91 112 VAL A N 1
ATOM 700 C CA . VAL A 1 89 ? 16.423 -0.880 11.745 1.00 18.86 112 VAL A CA 1
ATOM 701 C C . VAL A 1 89 ? 17.543 -1.846 11.358 1.00 18.62 112 VAL A C 1
ATOM 702 O O . VAL A 1 89 ? 17.248 -3.023 11.131 1.00 21.61 112 VAL A O 1
ATOM 706 N N . GLY A 1 90 ? 18.796 -1.396 11.316 1.00 18.97 113 GLY A N 1
ATOM 707 C CA . GLY A 1 90 ? 19.907 -2.240 10.834 1.00 20.52 113 GLY A CA 1
ATOM 708 C C . GLY A 1 90 ? 20.097 -3.487 11.679 1.00 21.20 113 GLY A C 1
ATOM 709 O O . GLY A 1 90 ? 20.604 -4.483 11.130 1.00 22.83 113 GLY A O 1
ATOM 710 N N . ALA A 1 91 ? 19.759 -3.455 12.971 1.00 21.05 114 ALA A N 1
ATOM 711 C CA . ALA A 1 91 ? 19.903 -4.662 13.823 1.00 20.64 114 ALA A CA 1
ATOM 712 C C . ALA A 1 91 ? 18.538 -5.231 14.195 1.00 21.09 114 ALA A C 1
ATOM 713 O O . ALA A 1 91 ? 18.457 -6.058 15.119 1.00 21.22 114 ALA A O 1
ATOM 715 N N . MET A 1 92 ? 17.455 -4.788 13.559 1.00 20.52 115 MET A N 1
ATOM 716 C CA . MET A 1 92 ? 16.098 -5.164 13.996 1.00 21.47 115 MET A CA 1
ATOM 717 C C . MET A 1 92 ? 15.859 -6.663 13.793 1.00 22.37 115 MET A C 1
ATOM 718 O O . MET A 1 92 ? 15.294 -7.296 14.699 1.00 23.71 115 MET A O 1
ATOM 723 N N . ALA A 1 93 ? 16.284 -7.228 12.672 1.00 22.20 116 ALA A N 1
ATOM 724 C CA . ALA A 1 93 ? 16.147 -8.690 12.442 1.00 23.93 116 ALA A CA 1
ATOM 725 C C . ALA A 1 93 ? 16.896 -9.452 13.528 1.00 24.66 116 ALA A C 1
ATOM 726 O O . ALA A 1 93 ? 16.335 -10.477 14.031 1.00 25.78 116 ALA A O 1
ATOM 728 N N . ALA A 1 94 ? 18.102 -9.026 13.872 1.00 23.93 117 ALA A N 1
ATOM 729 C CA . ALA A 1 94 ? 18.931 -9.703 14.900 1.00 24.76 117 ALA A CA 1
ATOM 730 C C . ALA A 1 94 ? 18.184 -9.642 16.225 1.00 25.01 117 ALA A C 1
ATOM 731 O O . ALA A 1 94 ? 18.096 -10.653 16.953 1.00 24.57 117 ALA A O 1
ATOM 733 N N . VAL A 1 95 ? 17.690 -8.462 16.593 1.00 22.76 118 VAL A N 1
ATOM 734 C CA . VAL A 1 95 ? 16.989 -8.317 17.889 1.00 22.95 118 VAL A CA 1
ATOM 735 C C . VAL A 1 95 ? 15.751 -9.223 17.890 1.00 24.43 118 VAL A C 1
ATOM 736 O O . VAL A 1 95 ? 15.539 -9.939 18.896 1.00 25.08 118 VAL A O 1
ATOM 740 N N . LYS A 1 96 ? 14.982 -9.278 16.806 1.00 24.18 119 LYS A N 1
ATOM 741 C CA . LYS A 1 96 ? 13.746 -10.109 16.761 1.00 25.58 119 LYS A CA 1
ATOM 742 C C . LYS A 1 96 ? 14.102 -11.600 16.861 1.00 27.17 119 LYS A C 1
ATOM 743 O O . LYS A 1 96 ? 13.447 -12.309 17.647 1.00 27.87 119 LYS A O 1
ATOM 749 N N . GLN A 1 97 ? 15.168 -12.003 16.190 1.00 27.43 120 GLN A N 1
ATOM 750 C CA . GLN A 1 97 ? 15.629 -13.416 16.240 1.00 30.92 120 GLN A CA 1
ATOM 751 C C . GLN A 1 97 ? 16.015 -13.776 17.678 1.00 30.79 120 GLN A C 1
ATOM 752 O O . GLN A 1 97 ? 15.689 -14.919 18.104 1.00 31.64 120 GLN A O 1
ATOM 758 N N . GLN A 1 98 ? 16.698 -12.879 18.390 1.00 28.84 121 GLN A N 1
ATOM 759 C CA . GLN A 1 98 ? 17.260 -13.158 19.731 1.00 29.10 121 GLN A CA 1
ATOM 760 C C . GLN A 1 98 ? 16.202 -13.089 20.812 1.00 28.86 121 GLN A C 1
ATOM 761 O O . GLN A 1 98 ? 16.490 -13.693 21.884 1.00 31.08 121 GLN A O 1
ATOM 767 N N . THR A 1 99 ? 15.116 -12.317 20.642 1.00 27.80 122 THR A N 1
ATOM 768 C CA . THR A 1 99 ? 14.145 -12.005 21.715 1.00 27.18 122 THR A CA 1
ATOM 769 C C . THR A 1 99 ? 12.789 -12.649 21.422 1.00 27.70 122 THR A C 1
ATOM 770 O O . THR A 1 99 ? 12.046 -12.788 22.354 1.00 29.45 122 THR A O 1
ATOM 774 N N . HIS A 1 100 ? 12.467 -12.959 20.170 1.00 30.52 123 HIS A N 1
ATOM 775 C CA . HIS A 1 100 ? 11.104 -13.325 19.719 1.00 31.72 123 HIS A CA 1
ATOM 776 C C . HIS A 1 100 ? 10.096 -12.230 20.094 1.00 30.00 123 HIS A C 1
ATOM 777 O O . HIS A 1 100 ? 8.897 -12.471 20.183 1.00 31.04 123 HIS A O 1
ATOM 784 N N . ALA A 1 101 ? 10.525 -10.971 20.133 1.00 25.59 124 ALA A N 1
ATOM 785 C CA . ALA A 1 101 ? 9.594 -9.838 20.280 1.00 24.92 124 ALA A CA 1
ATOM 786 C C . ALA A 1 101 ? 8.734 -9.686 19.024 1.00 26.52 124 ALA A C 1
ATOM 787 O O . ALA A 1 101 ? 9.142 -10.195 17.926 1.00 27.24 124 ALA A O 1
ATOM 789 N N . LYS A 1 102 ? 7.569 -9.058 19.190 1.00 25.96 125 LYS A N 1
ATOM 790 C CA . LYS A 1 102 ? 6.648 -8.767 18.074 1.00 26.87 125 LYS A CA 1
ATOM 791 C C . LYS A 1 102 ? 7.103 -7.489 17.382 1.00 24.28 125 LYS A C 1
ATOM 792 O O . LYS A 1 102 ? 7.271 -6.482 18.053 1.00 24.19 125 LYS A O 1
ATOM 798 N N . MET A 1 103 ? 7.310 -7.547 16.077 1.00 24.50 126 MET A N 1
ATOM 799 C CA . MET A 1 103 ? 7.574 -6.334 15.253 1.00 25.07 126 MET A CA 1
ATOM 800 C C . MET A 1 103 ? 6.257 -5.655 14.913 1.00 24.80 126 MET A C 1
ATOM 801 O O . MET A 1 103 ? 5.439 -6.253 14.209 1.00 26.98 126 MET A O 1
ATOM 806 N N . MET A 1 104 ? 6.061 -4.420 15.349 1.00 23.28 127 MET A N 1
ATOM 807 C CA . MET A 1 104 ? 4.843 -3.642 15.022 1.00 24.46 127 MET A CA 1
ATOM 808 C C . MET A 1 104 ? 5.301 -2.432 14.181 1.00 23.75 127 MET A C 1
ATOM 809 O O . MET A 1 104 ? 6.249 -1.713 14.584 1.00 23.85 127 MET A O 1
ATOM 814 N N . VAL A 1 105 ? 4.753 -2.307 12.971 1.00 24.75 128 VAL A N 1
ATOM 815 C CA . VAL A 1 105 ? 5.255 -1.345 11.950 1.00 24.72 128 VAL A CA 1
ATOM 816 C C . VAL A 1 105 ? 4.073 -0.678 11.258 1.00 24.04 128 VAL A C 1
ATOM 817 O O . VAL A 1 105 ? 3.050 -1.350 10.980 1.00 25.05 128 VAL A O 1
ATOM 821 N N . ASN A 1 106 ? 4.189 0.616 11.076 1.00 23.31 129 ASN A N 1
ATOM 822 C CA . ASN A 1 106 ? 3.335 1.415 10.183 1.00 23.70 129 ASN A CA 1
ATOM 823 C C . ASN A 1 106 ? 3.094 0.635 8.893 1.00 24.23 129 ASN A C 1
ATOM 824 O O . ASN A 1 106 ? 4.014 0.210 8.258 1.00 23.22 129 ASN A O 1
ATOM 829 N N . GLU A 1 107 ? 1.838 0.426 8.545 1.00 26.60 130 GLU A N 1
ATOM 830 C CA A GLU A 1 107 ? 1.445 -0.278 7.303 0.60 28.90 130 GLU A CA 1
ATOM 831 C CA B GLU A 1 107 ? 1.516 -0.336 7.319 0.40 27.63 130 GLU A CA 1
ATOM 832 C C . GLU A 1 107 ? 2.222 0.297 6.117 1.00 26.81 130 GLU A C 1
ATOM 833 O O . GLU A 1 107 ? 2.567 -0.474 5.244 1.00 27.83 130 GLU A O 1
ATOM 844 N N . LYS A 1 108 ? 2.484 1.607 6.135 1.00 25.73 131 LYS A N 1
ATOM 845 C CA A LYS A 1 108 ? 3.090 2.303 4.977 0.50 26.12 131 LYS A CA 1
ATOM 846 C CA B LYS A 1 108 ? 3.098 2.343 5.000 0.50 26.42 131 LYS A CA 1
ATOM 847 C C . LYS A 1 108 ? 4.593 1.979 4.856 1.00 25.03 131 LYS A C 1
ATOM 848 O O . LYS A 1 108 ? 5.137 2.250 3.796 1.00 26.32 131 LYS A O 1
ATOM 859 N N . ASP A 1 109 ? 5.233 1.455 5.927 1.00 24.82 132 ASP A N 1
ATOM 860 C CA . ASP A 1 109 ? 6.672 1.040 5.850 1.00 23.45 132 ASP A CA 1
ATOM 861 C C . ASP A 1 109 ? 6.803 -0.489 5.888 1.00 23.93 132 ASP A C 1
ATOM 862 O O . ASP A 1 109 ? 7.933 -0.997 5.848 1.00 24.11 132 ASP A O 1
ATOM 867 N N . ALA A 1 110 ? 5.710 -1.240 5.963 1.00 24.18 133 ALA A N 1
ATOM 868 C CA . ALA A 1 110 ? 5.815 -2.705 6.137 1.00 26.06 133 ALA A CA 1
ATOM 869 C C . ALA A 1 110 ? 6.550 -3.364 4.967 1.00 25.54 133 ALA A C 1
ATOM 870 O O . ALA A 1 110 ? 7.414 -4.238 5.187 1.00 2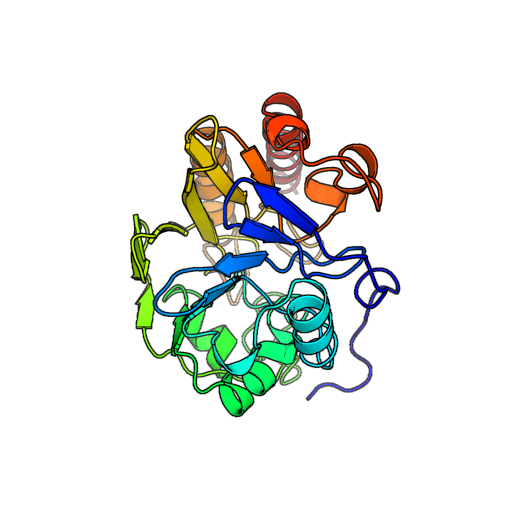6.10 133 ALA A O 1
ATOM 872 N N . ALA A 1 111 ? 6.233 -2.989 3.716 1.00 27.91 134 ALA A N 1
ATOM 873 C CA . ALA A 1 111 ? 6.894 -3.613 2.553 1.00 27.95 134 ALA A CA 1
ATOM 874 C C . ALA A 1 111 ? 8.381 -3.261 2.536 1.00 27.07 134 ALA A C 1
ATOM 875 O O . ALA A 1 111 ? 9.211 -4.154 2.338 1.00 28.01 134 ALA A O 1
ATOM 877 N N . LEU A 1 112 ? 8.702 -2.021 2.881 1.00 24.81 135 LEU A N 1
ATOM 878 C CA . LEU A 1 112 ? 10.120 -1.578 2.916 1.00 24.63 135 LEU A CA 1
ATOM 879 C C . LEU A 1 112 ? 10.886 -2.374 3.971 1.00 23.90 135 LEU A C 1
ATOM 880 O O . LEU A 1 112 ? 11.994 -2.811 3.742 1.00 25.31 135 LEU A O 1
ATOM 885 N N . LEU A 1 113 ? 10.337 -2.515 5.156 1.00 24.35 136 LEU A N 1
ATOM 886 C CA . LEU A 1 113 ? 10.998 -3.297 6.226 1.00 24.28 136 LEU A CA 1
ATOM 887 C C . LEU A 1 113 ? 11.148 -4.767 5.800 1.00 25.92 136 LEU A C 1
ATOM 888 O O . LEU A 1 113 ? 12.145 -5.364 6.084 1.00 25.45 136 LEU A O 1
ATOM 893 N N . ALA A 1 114 ? 10.147 -5.308 5.124 1.00 27.31 137 ALA A N 1
ATOM 894 C CA . ALA A 1 114 ? 10.112 -6.736 4.721 1.00 30.07 137 ALA A CA 1
ATOM 895 C C . ALA A 1 114 ? 11.035 -6.997 3.509 1.00 31.46 137 ALA A C 1
ATOM 896 O O . ALA A 1 114 ? 11.440 -8.166 3.300 1.00 32.46 137 ALA A O 1
ATOM 898 N N . ASP A 1 115 ? 11.508 -5.978 2.819 1.00 29.96 138 ASP A N 1
ATOM 899 C CA . ASP A 1 115 ? 12.406 -6.179 1.662 1.00 31.97 138 ASP A CA 1
ATOM 900 C C . ASP A 1 115 ? 13.790 -5.619 1.917 1.00 31.55 138 ASP A C 1
ATOM 901 O O . ASP A 1 115 ? 14.595 -5.662 0.996 1.00 33.81 138 ASP A O 1
ATOM 906 N N . GLY A 1 116 ? 14.084 -5.203 3.153 1.00 30.47 139 GLY A N 1
ATOM 907 C CA . GLY A 1 116 ? 15.458 -4.827 3.517 1.00 29.79 139 GLY A CA 1
ATOM 908 C C . GLY A 1 116 ? 15.892 -3.529 2.857 1.00 29.97 139 GLY A C 1
ATOM 909 O O . GLY A 1 116 ? 17.108 -3.254 2.756 1.00 28.09 139 GLY A O 1
ATOM 910 N N . GLY A 1 117 ? 14.924 -2.696 2.466 1.00 30.15 140 GLY A N 1
ATOM 911 C CA . GLY A 1 117 ? 15.237 -1.366 1.918 1.00 30.03 140 GLY A CA 1
ATOM 912 C C . GLY A 1 117 ? 15.402 -1.363 0.419 1.00 30.01 140 GLY A C 1
ATOM 913 O O . GLY A 1 117 ? 15.722 -0.305 -0.206 1.00 30.69 140 GLY A O 1
ATOM 914 N N . ASN A 1 118 ? 15.211 -2.518 -0.231 1.00 31.89 141 ASN A N 1
ATOM 915 C CA . ASN A 1 118 ? 15.449 -2.542 -1.693 1.00 32.91 141 ASN A CA 1
ATOM 916 C C . ASN A 1 118 ? 14.400 -1.671 -2.430 1.00 31.61 141 ASN A C 1
ATOM 917 O O . ASN A 1 118 ? 14.733 -1.166 -3.503 1.00 33.29 141 ASN A O 1
ATOM 922 N N . SER A 1 119 ? 13.229 -1.424 -1.839 1.00 31.39 142 SER A N 1
ATOM 923 C CA . SER A 1 119 ? 12.180 -0.542 -2.432 1.00 30.07 142 SER A CA 1
ATOM 924 C C . SER A 1 119 ? 12.304 0.918 -1.972 1.00 29.44 142 SER A C 1
ATOM 925 O O . SER A 1 119 ? 11.403 1.692 -2.292 1.00 28.35 142 SER A O 1
ATOM 928 N N . ASP A 1 120 ? 13.411 1.315 -1.325 1.00 26.01 143 ASP A N 1
ATOM 929 C CA . ASP A 1 120 ? 13.532 2.690 -0.802 1.00 22.53 143 ASP A CA 1
ATOM 930 C C . ASP A 1 120 ? 13.445 3.709 -1.939 1.00 22.20 143 ASP A C 1
ATOM 931 O O . ASP A 1 120 ? 14.132 3.572 -2.974 1.00 23.26 143 ASP A O 1
ATOM 936 N N . TYR A 1 121 ? 12.636 4.751 -1.785 1.00 20.76 144 TYR A N 1
ATOM 937 C CA . TYR A 1 121 ? 12.376 5.668 -2.920 1.00 20.52 144 TYR A CA 1
ATOM 938 C C . TYR A 1 121 ? 13.583 6.504 -3.292 1.00 22.14 144 TYR A C 1
ATOM 939 O O . TYR A 1 121 ? 13.611 7.038 -4.417 1.00 23.19 144 TYR A O 1
ATOM 948 N N . VAL A 1 122 ? 14.601 6.592 -2.437 1.00 24.42 145 VAL A N 1
ATOM 949 C CA . VAL A 1 122 ? 15.856 7.336 -2.738 1.00 26.12 145 VAL A CA 1
ATOM 950 C C . VAL A 1 122 ? 16.958 6.300 -2.948 1.00 29.21 145 VAL A C 1
ATOM 951 O O . VAL A 1 122 ? 17.599 6.323 -4.010 1.00 31.42 145 VAL A O 1
ATOM 955 N N . MET A 1 123 ? 17.107 5.361 -2.022 1.00 28.10 146 MET A N 1
ATOM 956 C CA . MET A 1 123 ? 18.328 4.527 -1.912 1.00 29.97 146 MET A CA 1
ATOM 957 C C . MET A 1 123 ? 18.089 3.133 -2.461 1.00 30.76 146 MET A C 1
ATOM 958 O O . MET A 1 123 ? 19.036 2.309 -2.316 1.00 31.62 146 MET A O 1
ATOM 963 N N . GLY A 1 124 ? 16.931 2.839 -3.074 1.00 30.82 147 GLY A N 1
ATOM 964 C CA . GLY A 1 124 ? 16.516 1.477 -3.480 1.00 30.44 147 GLY A CA 1
ATOM 965 C C . GLY A 1 124 ? 17.112 1.001 -4.831 1.00 32.90 147 GLY A C 1
ATOM 966 O O . GLY A 1 124 ? 17.900 1.766 -5.460 1.00 31.60 147 GLY A O 1
ATOM 967 N N . GLY A 1 125 ? 16.713 -0.214 -5.240 1.00 35.47 148 GLY A N 1
ATOM 968 C CA . GLY A 1 125 ? 17.028 -0.820 -6.560 1.00 37.11 148 GLY A CA 1
ATOM 969 C C . GLY A 1 125 ? 18.420 -1.440 -6.607 1.00 42.77 148 GLY A C 1
ATOM 970 O O . GLY A 1 125 ? 18.789 -2.006 -7.681 1.00 42.88 148 GLY A O 1
ATOM 971 N N . LYS A 1 126 ? 19.206 -1.348 -5.523 1.00 41.88 149 LYS A N 1
ATOM 972 C CA . LYS A 1 126 ? 20.629 -1.788 -5.486 1.00 46.97 149 LYS A CA 1
ATOM 973 C C . LYS A 1 126 ? 20.789 -2.885 -4.433 1.00 46.48 149 LYS A C 1
ATOM 974 O O . LYS A 1 126 ? 21.949 -3.205 -4.079 1.00 52.59 149 LYS A O 1
ATOM 980 N N . GLY A 1 127 ? 19.669 -3.519 -4.059 1.00 45.14 150 GLY A N 1
ATOM 981 C CA . GLY A 1 127 ? 19.579 -4.609 -3.077 1.00 43.16 150 GLY A CA 1
ATOM 982 C C . GLY A 1 127 ? 19.455 -4.081 -1.652 1.00 39.80 150 GLY A C 1
ATOM 983 O O . GLY A 1 127 ? 19.271 -2.849 -1.466 1.00 37.34 150 GLY A O 1
ATOM 984 N N . SER A 1 128 ? 19.597 -4.988 -0.698 1.00 38.50 151 SER A N 1
ATOM 985 C CA . SER A 1 128 ? 19.172 -4.792 0.708 1.00 36.89 151 SER A CA 1
ATOM 986 C C . SER A 1 128 ? 20.192 -3.913 1.421 1.00 36.72 151 SER A C 1
ATOM 987 O O . SER A 1 128 ? 21.417 -4.107 1.297 1.00 36.85 151 SER A O 1
ATOM 990 N N . MET A 1 129 ? 19.704 -2.951 2.169 1.00 30.38 152 MET A N 1
ATOM 991 C CA . MET A 1 129 ? 20.586 -2.175 3.067 1.00 30.08 152 MET A CA 1
ATOM 992 C C . MET A 1 129 ? 20.513 -2.779 4.477 1.00 27.54 152 MET A C 1
ATOM 993 O O . MET A 1 129 ? 21.375 -2.433 5.259 1.00 30.08 152 MET A O 1
ATOM 998 N N . PHE A 1 130 ? 19.488 -3.573 4.790 1.00 27.68 153 PHE A N 1
ATOM 999 C CA . PHE A 1 130 ? 19.382 -4.200 6.136 1.00 26.77 153 PHE A CA 1
ATOM 1000 C C . PHE A 1 130 ? 18.653 -5.532 6.011 1.00 27.26 153 PHE A C 1
ATOM 1001 O O . PHE A 1 130 ? 17.934 -5.742 5.008 1.00 27.93 153 PHE A O 1
ATOM 1009 N N . LEU A 1 131 ? 18.833 -6.417 6.991 1.00 26.98 154 LEU A N 1
ATOM 1010 C CA . LEU A 1 131 ? 18.153 -7.722 7.005 1.00 28.34 154 LEU A CA 1
ATOM 1011 C C . LEU A 1 131 ? 16.671 -7.462 7.161 1.00 28.33 154 LEU A C 1
ATOM 1012 O O . LEU A 1 131 ? 16.232 -6.739 8.053 1.00 27.34 154 LEU A O 1
ATOM 1017 N N . PRO A 1 132 ? 15.833 -8.089 6.343 1.00 28.17 155 PRO A N 1
ATOM 1018 C CA . PRO A 1 132 ? 14.409 -7.836 6.382 1.00 28.69 155 PRO A CA 1
ATOM 1019 C C . PRO A 1 132 ? 13.719 -8.376 7.628 1.00 28.62 155 PRO A C 1
ATOM 1020 O O . PRO A 1 132 ? 14.206 -9.316 8.305 1.00 30.00 155 PRO A O 1
ATOM 1024 N N . VAL A 1 133 ? 12.635 -7.711 7.957 1.00 27.80 156 VAL A N 1
ATOM 1025 C CA . VAL A 1 133 ? 11.789 -8.046 9.116 1.00 28.05 156 VAL A CA 1
ATOM 1026 C C . VAL A 1 133 ? 10.331 -8.091 8.678 1.00 28.78 156 VAL A C 1
ATOM 1027 O O . VAL A 1 133 ? 9.843 -7.117 8.107 1.00 28.72 156 VAL A O 1
ATOM 1031 N N . LYS A 1 134 ? 9.635 -9.192 8.955 1.00 31.46 157 LYS A N 1
ATOM 1032 C CA . LYS A 1 134 ? 8.177 -9.293 8.735 1.00 32.99 157 LYS A CA 1
ATOM 1033 C C . LYS A 1 134 ? 7.405 -8.721 9.924 1.00 31.50 157 LYS A C 1
ATOM 1034 O O . LYS A 1 134 ? 7.811 -8.952 11.074 1.00 33.27 157 LYS A O 1
ATOM 1040 N N . ALA A 1 135 ? 6.294 -8.056 9.659 1.00 31.06 158 ALA A N 1
ATOM 1041 C CA . ALA A 1 135 ? 5.434 -7.404 10.663 1.00 31.44 158 ALA A CA 1
ATOM 1042 C C . ALA A 1 135 ? 4.578 -8.433 11.381 1.00 32.23 158 ALA A C 1
ATOM 1043 O O . ALA A 1 135 ? 3.934 -9.273 10.686 1.00 33.94 158 ALA A O 1
ATOM 1045 N N . ASP A 1 136 ? 4.492 -8.322 12.709 1.00 30.27 159 ASP A N 1
ATOM 1046 C CA . ASP A 1 136 ? 3.510 -9.088 13.518 1.00 30.79 159 ASP A CA 1
ATOM 1047 C C . ASP A 1 136 ? 2.208 -8.294 13.653 1.00 31.61 159 ASP A C 1
ATOM 1048 O O . ASP A 1 136 ? 1.147 -8.913 13.823 1.00 34.21 159 ASP A O 1
ATOM 1053 N N . ARG A 1 137 ? 2.273 -6.970 13.588 1.00 30.74 160 ARG A N 1
ATOM 1054 C CA . ARG A 1 137 ? 1.095 -6.079 13.628 1.00 30.38 160 ARG A CA 1
ATOM 1055 C C . ARG A 1 137 ? 1.376 -4.905 12.702 1.00 31.18 160 ARG A C 1
ATOM 1056 O O . ARG A 1 137 ? 2.516 -4.388 12.719 1.00 29.06 160 ARG A O 1
ATOM 1064 N N . LEU A 1 138 ? 0.390 -4.579 11.867 1.00 32.30 161 LEU A N 1
ATOM 1065 C CA . LEU A 1 138 ? 0.471 -3.407 10.972 1.00 31.73 161 LEU A CA 1
ATOM 1066 C C . LEU A 1 138 ? -0.265 -2.271 11.669 1.00 32.98 161 LEU A C 1
ATOM 1067 O O . LEU A 1 138 ? -1.457 -2.460 12.051 1.00 36.35 161 LEU A O 1
ATOM 1072 N N . LEU A 1 139 ? 0.380 -1.124 11.801 1.00 29.19 162 LEU A N 1
ATOM 1073 C CA . LEU A 1 139 ? -0.150 0.024 12.563 1.00 29.88 162 LE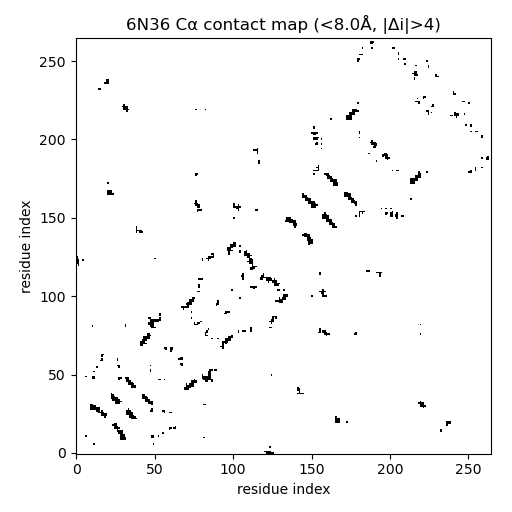U A CA 1
ATOM 1074 C C . LEU A 1 139 ? -0.685 1.088 11.600 1.00 30.20 162 LEU A C 1
ATOM 1075 O O . LEU A 1 139 ? -0.080 1.290 10.519 1.00 29.39 162 LEU A O 1
ATOM 1080 N N . HIS A 1 140 ? -1.737 1.791 12.037 1.00 32.60 163 HIS A N 1
ATOM 1081 C CA . HIS A 1 140 ? -2.360 2.951 11.363 1.00 31.74 163 HIS A CA 1
ATOM 1082 C C . HIS A 1 140 ? -2.269 4.205 12.222 1.00 29.15 163 HIS A C 1
ATOM 1083 O O . HIS A 1 140 ? -2.036 4.122 13.417 1.00 29.32 163 HIS A O 1
ATOM 1090 N N . ASP A 1 141 ? -2.489 5.356 11.614 1.00 28.22 164 ASP A N 1
ATOM 1091 C CA . ASP A 1 141 ? -2.418 6.643 12.318 1.00 28.72 164 ASP A CA 1
ATOM 1092 C C . ASP A 1 141 ? -3.327 6.554 13.536 1.00 29.14 164 ASP A C 1
ATOM 1093 O O . ASP A 1 141 ? -4.541 6.145 13.396 1.00 29.04 164 ASP A O 1
ATOM 1098 N N . GLY A 1 142 ? -2.797 6.926 14.691 1.00 27.73 165 GLY A N 1
ATOM 1099 C CA . GLY A 1 142 ? -3.557 6.953 15.952 1.00 28.59 165 GLY A CA 1
ATOM 1100 C C . GLY A 1 142 ? -3.634 5.606 16.658 1.00 28.46 165 GLY A C 1
ATOM 1101 O O . GLY A 1 142 ? -4.178 5.591 17.763 1.00 29.97 165 GLY A O 1
ATOM 1102 N N . ASP A 1 143 ? -3.153 4.492 16.100 1.00 28.10 166 ASP A N 1
ATOM 1103 C CA . ASP A 1 143 ? -3.198 3.155 16.742 1.00 29.91 166 ASP A CA 1
ATOM 1104 C C . ASP A 1 143 ? -2.469 3.214 18.092 1.00 29.43 166 ASP A C 1
ATOM 1105 O O . ASP A 1 143 ? -1.467 3.959 18.262 1.00 27.32 166 ASP A O 1
ATOM 1110 N N . SER A 1 144 ? -2.980 2.475 19.060 1.00 28.75 167 SER A N 1
ATOM 1111 C CA . SER A 1 144 ? -2.349 2.359 20.398 1.00 31.13 167 SER A CA 1
ATOM 1112 C C . SER A 1 144 ? -1.647 1.004 20.527 1.00 31.15 167 SER A C 1
ATOM 1113 O O . SER A 1 144 ? -2.170 -0.022 20.053 1.00 32.26 167 SER A O 1
ATOM 1116 N N . ILE A 1 145 ? -0.473 1.020 21.168 1.00 27.67 168 ILE A N 1
ATOM 1117 C CA . ILE A 1 145 ? 0.356 -0.148 21.512 1.00 28.06 168 ILE A CA 1
ATOM 1118 C C . ILE A 1 145 ? 0.346 -0.158 23.044 1.00 27.58 168 ILE A C 1
ATOM 1119 O O . ILE A 1 145 ? 0.753 0.872 23.673 1.00 27.87 168 ILE A O 1
ATOM 1124 N N . GLN A 1 146 ? -0.190 -1.223 23.593 1.00 28.13 169 GLN A N 1
ATOM 1125 C CA . GLN A 1 146 ? -0.380 -1.357 25.056 1.00 29.61 169 GLN A CA 1
ATOM 1126 C C . GLN A 1 146 ? 0.411 -2.543 25.582 1.00 28.31 169 GLN A C 1
ATOM 1127 O O . GLN A 1 146 ? 0.300 -3.642 25.052 1.00 29.69 169 GLN A O 1
ATOM 1133 N N . LEU A 1 147 ? 1.063 -2.344 26.716 1.00 27.10 170 LEU A N 1
ATOM 1134 C CA . LEU A 1 147 ? 1.809 -3.415 27.420 1.00 26.29 170 LEU A CA 1
ATOM 1135 C C . LEU A 1 147 ? 2.037 -2.976 28.861 1.00 25.51 170 LEU A C 1
ATOM 1136 O O . LEU A 1 147 ? 2.573 -1.871 29.076 1.00 25.15 170 LEU A O 1
ATOM 1141 N N . GLY A 1 148 ? 1.661 -3.808 29.832 1.00 27.47 171 GLY A N 1
ATOM 1142 C CA . GLY A 1 148 ? 2.013 -3.584 31.251 1.00 26.69 171 GLY A CA 1
ATOM 1143 C C . GLY A 1 148 ? 1.666 -2.186 31.760 1.00 27.05 171 GLY A C 1
ATOM 1144 O O . GLY A 1 148 ? 2.429 -1.639 32.580 1.00 27.81 171 GLY A O 1
ATOM 1145 N N . GLY A 1 149 ? 0.499 -1.645 31.361 1.00 27.74 172 GLY A N 1
ATOM 1146 C CA . GLY A 1 149 ? 0.029 -0.334 31.852 1.00 28.65 172 GLY A CA 1
ATOM 1147 C C . GLY A 1 149 ? 0.403 0.815 30.943 1.00 27.79 172 GLY A C 1
ATOM 1148 O O . GLY A 1 149 ? -0.148 1.908 31.148 1.00 29.07 172 GLY A O 1
ATOM 1149 N N . MET A 1 150 ? 1.355 0.626 30.023 1.00 26.37 173 MET A N 1
ATOM 1150 C CA . MET A 1 150 ? 1.766 1.673 29.060 1.00 26.25 173 MET A CA 1
ATOM 1151 C C . MET A 1 150 ? 0.819 1.686 27.873 1.00 26.62 173 MET A C 1
ATOM 1152 O O . MET A 1 150 ? 0.374 0.611 27.410 1.00 27.88 173 MET A O 1
ATOM 1157 N N . LYS A 1 151 ? 0.574 2.897 27.401 1.00 26.66 174 LYS A N 1
ATOM 1158 C CA . LYS A 1 151 ? -0.193 3.156 26.163 1.00 27.60 174 LYS A CA 1
ATOM 1159 C C . LYS A 1 151 ? 0.630 4.086 25.274 1.00 25.80 174 LYS A C 1
ATOM 1160 O O . LYS A 1 151 ? 0.877 5.232 25.638 1.00 26.97 174 LYS A O 1
ATOM 1166 N N . ILE A 1 152 ? 1.073 3.556 24.155 1.00 25.94 175 ILE A N 1
ATOM 1167 C CA . ILE A 1 152 ? 1.846 4.323 23.165 1.00 25.21 175 ILE A CA 1
ATOM 1168 C C . ILE A 1 152 ? 0.945 4.567 21.958 1.00 24.72 175 ILE A C 1
ATOM 1169 O O . ILE A 1 152 ? 0.423 3.596 21.400 1.00 27.35 175 ILE A O 1
ATOM 1174 N N . VAL A 1 153 ? 0.814 5.821 21.563 1.00 24.68 176 VAL A N 1
ATOM 1175 C CA . VAL A 1 153 ? 0.060 6.163 20.334 1.00 23.85 176 VAL A CA 1
ATOM 1176 C C . VAL A 1 153 ? 1.012 6.455 19.163 1.00 22.42 176 VAL A C 1
ATOM 1177 O O . VAL A 1 153 ? 1.963 7.227 19.351 1.00 22.69 176 VAL A O 1
ATOM 1181 N N . MET A 1 154 ? 0.815 5.780 18.040 1.00 21.91 177 MET A N 1
ATOM 1182 C CA . MET A 1 154 ? 1.609 6.035 16.802 1.00 21.61 177 MET A CA 1
ATOM 1183 C C . MET A 1 154 ? 0.923 7.152 16.003 1.00 22.41 177 MET A C 1
ATOM 1184 O O . MET A 1 154 ? -0.344 7.114 15.889 1.00 22.99 177 MET A O 1
ATOM 1189 N N . ARG A 1 155 ? 1.670 8.161 15.559 1.00 21.02 178 ARG A N 1
ATOM 1190 C CA . ARG A 1 155 ? 1.122 9.162 14.633 1.00 22.04 178 ARG A CA 1
ATOM 1191 C C . ARG A 1 155 ? 1.894 9.078 13.327 1.00 20.75 178 ARG A C 1
ATOM 1192 O O . ARG A 1 155 ? 3.133 9.113 13.379 1.00 19.93 178 ARG A O 1
ATOM 1200 N N . GLN A 1 156 ? 1.195 8.981 12.200 1.00 20.65 179 GLN A N 1
ATOM 1201 C CA . GLN A 1 156 ? 1.848 8.892 10.880 1.00 20.56 179 GLN A CA 1
ATOM 1202 C C . GLN A 1 156 ? 2.402 10.266 10.503 1.00 19.66 179 GLN A C 1
ATOM 1203 O O . GLN A 1 156 ? 1.634 11.240 10.415 1.00 20.71 179 GLN A O 1
ATOM 1209 N N . HIS A 1 157 ? 3.706 10.312 10.246 1.00 18.44 180 HIS A N 1
ATOM 1210 C CA . HIS A 1 157 ? 4.466 11.530 9.902 1.00 18.62 180 HIS A CA 1
ATOM 1211 C C . HIS A 1 157 ? 5.235 11.245 8.623 1.00 17.74 180 HIS A C 1
ATOM 1212 O O . HIS A 1 157 ? 6.450 11.251 8.629 1.00 17.64 180 HIS A O 1
ATOM 1219 N N . PRO A 1 158 ? 4.533 10.956 7.512 1.00 17.19 181 PRO A N 1
ATOM 1220 C CA . PRO A 1 158 ? 5.185 10.459 6.309 1.00 17.99 181 PRO A CA 1
ATOM 1221 C C . PRO A 1 158 ? 6.070 11.523 5.641 1.00 19.14 181 PRO A C 1
ATOM 1222 O O . PRO A 1 158 ? 5.943 12.751 5.891 1.00 18.84 181 PRO A O 1
ATOM 1226 N N . GLY A 1 159 ? 6.956 11.032 4.781 1.00 19.08 182 GLY A N 1
ATOM 1227 C CA . GLY A 1 159 ? 7.792 11.851 3.899 1.00 18.77 182 GLY A CA 1
ATOM 1228 C C . GLY A 1 159 ? 9.212 11.323 3.909 1.00 18.03 182 GLY A C 1
ATOM 1229 O O . GLY A 1 159 ? 9.675 10.793 2.885 1.00 17.80 182 GLY A O 1
ATOM 1230 N N . HIS A 1 160 ? 9.866 11.407 5.029 1.00 17.88 183 HIS A N 1
ATOM 1231 C CA . HIS A 1 160 ? 11.266 10.902 5.137 1.00 17.82 183 HIS A CA 1
ATOM 1232 C C . HIS A 1 160 ? 11.295 9.424 4.709 1.00 19.96 183 HIS A C 1
ATOM 1233 O O . HIS A 1 160 ? 12.164 9.022 3.929 1.00 19.74 183 HIS A O 1
ATOM 1240 N N . THR A 1 161 ? 10.279 8.644 5.094 1.00 18.33 184 THR A N 1
ATOM 1241 C CA . THR A 1 161 ? 9.867 7.409 4.440 1.00 17.92 184 THR A CA 1
ATOM 1242 C C . THR A 1 161 ? 8.346 7.455 4.369 1.00 18.27 184 THR A C 1
ATOM 1243 O O . THR A 1 161 ? 7.738 8.215 5.117 1.00 18.46 184 THR A O 1
ATOM 1247 N N . PRO A 1 162 ? 7.718 6.668 3.493 1.00 19.47 185 PRO A N 1
ATOM 1248 C CA . PRO A 1 162 ? 6.257 6.676 3.450 1.00 19.43 185 PRO A CA 1
ATOM 1249 C C . PRO A 1 162 ? 5.662 6.357 4.824 1.00 20.31 185 PRO A C 1
ATOM 1250 O O . PRO A 1 162 ? 4.512 6.854 5.132 1.00 21.09 185 PRO A O 1
ATOM 1254 N N . GLY A 1 163 ? 6.296 5.455 5.574 1.00 20.04 186 GLY A N 1
ATOM 1255 C CA . GLY A 1 163 ? 5.769 5.007 6.881 1.00 21.04 186 GLY A CA 1
ATOM 1256 C C . GLY A 1 163 ? 6.446 5.651 8.069 1.00 20.58 186 GLY A C 1
ATOM 1257 O O . GLY A 1 163 ? 6.260 5.162 9.232 1.00 20.66 186 GLY A O 1
ATOM 1258 N N . ALA A 1 164 ? 7.169 6.739 7.898 1.00 18.96 187 ALA A N 1
ATOM 1259 C CA . ALA A 1 164 ? 7.766 7.466 9.028 1.00 18.47 187 ALA A CA 1
ATOM 1260 C C . ALA A 1 164 ? 6.689 7.877 10.022 1.00 18.21 187 ALA A C 1
ATOM 1261 O O . ALA A 1 164 ? 5.502 8.219 9.638 1.00 18.86 187 ALA A O 1
ATOM 1263 N N . ASN A 1 165 ? 7.016 7.742 11.306 1.00 17.49 188 ASN A N 1
ATOM 1264 C CA . ASN A 1 165 ? 6.011 7.961 12.354 1.00 18.01 188 ASN A CA 1
ATOM 1265 C C . ASN A 1 165 ? 6.686 8.371 13.661 1.00 17.67 188 ASN A C 1
ATOM 1266 O O . ASN A 1 165 ? 7.911 8.133 13.883 1.00 17.68 188 ASN A O 1
ATOM 1271 N N . SER A 1 166 ? 5.902 9.029 14.496 1.00 17.80 189 SER A N 1
ATOM 1272 C CA . SER A 1 166 ? 6.322 9.437 15.857 1.00 17.49 189 SER A CA 1
ATOM 1273 C C . SER A 1 166 ? 5.489 8.627 16.851 1.00 18.60 189 SER A C 1
ATOM 1274 O O . SER A 1 166 ? 4.406 8.085 16.474 1.00 20.04 189 SER A O 1
ATOM 1277 N N . PHE A 1 167 ? 5.908 8.650 18.121 1.00 17.65 190 PHE A N 1
ATOM 1278 C CA . PHE A 1 167 ? 5.226 7.941 19.208 1.00 19.68 190 PHE A CA 1
ATOM 1279 C C . PHE A 1 167 ? 5.022 8.911 20.367 1.00 20.26 190 PHE A C 1
ATOM 1280 O O . PHE A 1 167 ? 5.936 9.664 20.740 1.00 20.07 190 PHE A O 1
ATOM 1288 N N . LEU A 1 168 ? 3.795 8.910 20.892 1.00 20.56 191 LEU A N 1
ATOM 1289 C CA . LEU A 1 168 ? 3.413 9.739 22.063 1.00 22.78 191 LEU A CA 1
ATOM 1290 C C . LEU A 1 168 ? 3.001 8.779 23.173 1.00 22.90 191 LEU A C 1
ATOM 1291 O O . LEU A 1 168 ? 2.207 7.825 22.928 1.00 23.74 191 LEU A O 1
ATOM 1296 N N . PHE A 1 169 ? 3.436 9.074 24.382 1.00 22.10 192 PHE A N 1
ATOM 1297 C CA . PHE A 1 169 ? 3.083 8.231 25.549 1.00 23.35 192 PHE A CA 1
ATOM 1298 C C . PHE A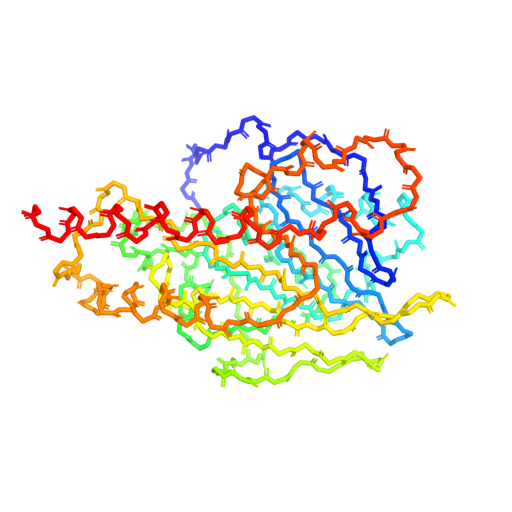 1 169 ? 3.343 9.004 26.826 1.00 23.33 192 PHE A C 1
ATOM 1299 O O . PHE A 1 169 ? 4.285 9.816 26.946 1.00 23.67 192 PHE A O 1
ATOM 1307 N N . ASP A 1 170 ? 2.564 8.644 27.834 1.00 26.04 193 ASP A N 1
ATOM 1308 C CA . ASP A 1 170 ? 2.735 9.165 29.209 1.00 28.07 193 ASP A CA 1
ATOM 1309 C C . ASP A 1 170 ? 3.665 8.253 30.010 1.00 25.94 193 ASP A C 1
ATOM 1310 O O . ASP A 1 170 ? 3.524 7.000 29.931 1.00 27.55 193 ASP A O 1
ATOM 1315 N N . VAL A 1 171 ? 4.595 8.865 30.736 1.00 25.65 194 VAL A N 1
ATOM 1316 C CA . VAL A 1 171 ? 5.415 8.158 31.757 1.00 26.03 194 VAL A CA 1
ATOM 1317 C C . VAL A 1 171 ? 5.175 8.842 33.115 1.00 27.72 194 VAL A C 1
ATOM 1318 O O . VAL A 1 171 ? 5.029 10.069 33.181 1.00 27.92 194 VAL A O 1
ATOM 1322 N N . LYS A 1 172 ? 5.214 8.040 34.152 1.00 29.37 195 LYS A N 1
ATOM 1323 C CA . LYS A 1 172 ? 4.986 8.489 35.558 1.00 32.84 195 LYS A CA 1
ATOM 1324 C C . LYS A 1 172 ? 6.276 8.293 36.348 1.00 31.27 195 LYS A C 1
ATOM 1325 O O . LYS A 1 172 ? 6.854 7.203 36.240 1.00 31.82 195 LYS A O 1
ATOM 1331 N N . ASP A 1 173 ? 6.742 9.287 37.093 1.00 32.47 196 ASP A N 1
ATOM 1332 C CA . ASP A 1 173 ? 7.825 9.041 38.098 1.00 31.57 196 ASP A CA 1
ATOM 1333 C C . ASP A 1 173 ? 7.243 9.298 39.503 1.00 34.13 196 ASP A C 1
ATOM 1334 O O . ASP A 1 173 ? 6.010 9.412 39.621 1.00 34.01 196 ASP A O 1
ATOM 1339 N N . ALA A 1 174 ? 8.099 9.354 40.515 1.00 35.37 197 ALA A N 1
ATOM 1340 C CA . ALA A 1 174 ? 7.696 9.592 41.916 1.00 38.06 197 ALA A CA 1
ATOM 1341 C C . ALA A 1 174 ? 6.984 10.943 42.064 1.00 41.07 197 ALA A C 1
ATOM 1342 O O . ALA A 1 174 ? 6.229 11.108 43.051 1.00 43.37 197 ALA A O 1
ATOM 1344 N N . VAL A 1 175 ? 7.215 11.893 41.155 1.00 38.84 198 VAL A N 1
ATOM 1345 C CA . VAL A 1 175 ? 6.784 13.319 41.291 1.00 39.37 198 VAL A CA 1
ATOM 1346 C C . VAL A 1 175 ? 5.551 13.608 40.426 1.00 39.99 198 VAL A C 1
ATOM 1347 O O . VAL A 1 175 ? 4.596 14.260 40.908 1.00 41.76 198 VAL A O 1
ATOM 1351 N N . ARG A 1 176 ? 5.601 13.280 39.123 1.00 36.97 199 ARG A N 1
ATOM 1352 C CA . ARG A 1 176 ? 4.514 13.689 38.208 1.00 37.66 199 ARG A CA 1
ATOM 1353 C C . ARG A 1 176 ? 4.473 12.798 36.950 1.00 35.81 199 ARG A C 1
ATOM 1354 O O . ARG A 1 176 ? 5.245 11.821 36.869 1.00 34.44 199 ARG A O 1
ATOM 1362 N N . THR A 1 177 ? 3.504 13.085 36.081 1.00 35.86 200 THR A N 1
ATOM 1363 C CA . THR A 1 177 ? 3.351 12.448 34.760 1.00 34.77 200 THR A CA 1
ATOM 1364 C C . THR A 1 177 ? 3.941 13.375 33.691 1.00 33.63 200 THR A C 1
ATOM 1365 O O . THR A 1 177 ? 3.752 14.614 33.765 1.00 34.47 200 THR A O 1
ATOM 1369 N N . TYR A 1 178 ? 4.659 12.795 32.732 1.00 29.34 201 TYR A N 1
ATOM 1370 C CA . TYR A 1 178 ? 5.166 13.540 31.546 1.00 28.85 201 TYR A CA 1
ATOM 1371 C C . TYR A 1 178 ? 4.660 12.893 30.248 1.00 27.58 201 TYR A C 1
ATOM 1372 O O . TYR A 1 178 ? 4.713 11.640 30.092 1.00 26.02 201 TYR A O 1
ATOM 1381 N N . LYS A 1 179 ? 4.143 13.725 29.362 1.00 26.61 202 LYS A N 1
ATOM 1382 C CA . LYS A 1 179 ? 3.782 13.263 27.998 1.00 26.43 202 LYS A CA 1
ATOM 1383 C C . LYS A 1 179 ? 5.010 13.439 27.112 1.00 24.56 202 LYS A C 1
ATOM 1384 O O . LYS A 1 179 ? 5.576 14.548 27.013 1.00 24.33 202 LYS A O 1
ATOM 1390 N N . VAL A 1 180 ? 5.500 12.317 26.602 1.00 23.10 203 VAL A N 1
ATOM 1391 C CA . VAL A 1 180 ? 6.736 12.291 25.809 1.00 21.98 203 VAL A CA 1
ATOM 1392 C C . VAL A 1 180 ? 6.372 12.075 24.344 1.00 21.41 203 VAL A C 1
ATOM 1393 O O . VAL A 1 180 ? 5.517 11.204 24.027 1.00 21.63 203 VAL A O 1
ATOM 1397 N N . LEU A 1 181 ? 7.063 12.805 23.498 1.00 21.44 204 LEU A N 1
ATOM 1398 C CA . LEU A 1 181 ? 7.027 12.590 22.033 1.00 19.83 204 LEU A CA 1
ATOM 1399 C C . LEU A 1 181 ? 8.407 12.097 21.605 1.00 18.80 204 LEU A C 1
ATOM 1400 O O . LEU A 1 181 ? 9.409 12.789 21.876 1.00 20.76 204 LEU A O 1
ATOM 1405 N N . ILE A 1 182 ? 8.420 10.953 20.954 1.00 18.88 205 ILE A N 1
ATOM 1406 C CA . ILE A 1 182 ? 9.616 10.495 20.190 1.00 18.00 205 ILE A CA 1
ATOM 1407 C C . ILE A 1 182 ? 9.276 10.865 18.733 1.00 18.80 205 ILE A C 1
ATOM 1408 O O . ILE A 1 182 ? 8.403 10.203 18.119 1.00 17.92 205 ILE A O 1
ATOM 1413 N N . ALA A 1 183 ? 9.864 11.955 18.285 1.00 19.45 206 ALA A N 1
ATOM 1414 C CA . ALA A 1 183 ? 9.495 12.663 17.045 1.00 19.29 206 ALA A CA 1
ATOM 1415 C C . ALA A 1 183 ? 10.357 12.205 15.891 1.00 21.07 206 ALA A C 1
ATOM 1416 O O . ALA A 1 183 ? 11.593 12.377 15.992 1.00 22.53 206 ALA A O 1
ATOM 1418 N N . ASN A 1 184 ? 9.750 11.779 14.793 1.00 19.16 207 ASN A N 1
ATOM 1419 C CA . ASN A 1 184 ? 10.519 11.581 13.551 1.00 18.80 207 ASN A CA 1
ATOM 1420 C C . ASN A 1 184 ? 10.538 12.886 12.768 1.00 19.21 207 ASN A C 1
ATOM 1421 O O . ASN A 1 184 ? 9.586 13.266 12.178 1.00 19.96 207 ASN A O 1
ATOM 1426 N N . ILE A 1 185 ? 11.682 13.534 12.763 1.00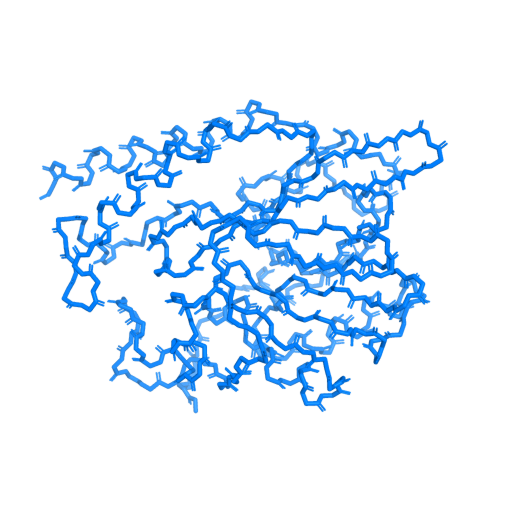 21.40 208 ILE A N 1
ATOM 1427 C CA . ILE A 1 185 ? 11.820 14.897 12.195 1.00 21.86 208 ILE A CA 1
ATOM 1428 C C . ILE A 1 185 ? 11.758 14.751 10.685 1.00 22.75 208 ILE A C 1
ATOM 1429 O O . ILE A 1 185 ? 12.323 13.833 10.096 1.00 23.82 208 ILE A O 1
ATOM 1434 N N . PRO A 1 186 ? 10.977 15.604 10.005 1.00 20.59 209 PRO A N 1
ATOM 1435 C CA . PRO A 1 186 ? 10.760 15.480 8.564 1.00 20.71 209 PRO A CA 1
ATOM 1436 C C . PRO A 1 186 ? 11.908 16.052 7.728 1.00 21.23 209 PRO A C 1
ATOM 1437 O O . PRO A 1 186 ? 11.731 16.963 6.939 1.00 20.88 209 PRO A O 1
ATOM 1441 N N . SER A 1 187 ? 13.087 15.490 7.917 1.00 20.59 210 SER A N 1
ATOM 1442 C CA . SER A 1 187 ? 14.253 15.839 7.093 1.00 20.35 210 SER A CA 1
ATOM 1443 C C . SER A 1 187 ? 14.064 15.369 5.647 1.00 19.61 210 SER A C 1
ATOM 1444 O O . SER A 1 187 ? 13.468 14.344 5.408 1.00 19.50 210 SER A O 1
ATOM 1447 N N . ILE A 1 188 ? 14.538 16.154 4.705 1.00 19.70 211 ILE A N 1
ATOM 1448 C CA . ILE A 1 188 ? 14.432 15.936 3.240 1.00 20.22 211 ILE A CA 1
ATOM 1449 C C . ILE A 1 188 ? 15.827 15.645 2.711 1.00 22.02 211 ILE A C 1
ATOM 1450 O O . ILE A 1 188 ? 16.704 16.526 2.882 1.00 22.58 211 ILE A O 1
ATOM 1455 N N . LEU A 1 189 ? 16.017 14.509 2.041 1.00 20.74 212 LEU A N 1
ATOM 1456 C CA . LEU A 1 189 ? 17.336 14.144 1.479 1.00 22.27 212 LEU A CA 1
ATOM 1457 C C . LEU A 1 189 ? 17.550 14.971 0.210 1.00 22.29 212 LEU A C 1
ATOM 1458 O O . LEU A 1 189 ? 16.582 15.475 -0.434 1.00 21.27 212 LEU A O 1
ATOM 1463 N N . ASN A 1 190 ? 18.821 15.132 -0.143 1.00 22.67 213 ASN A N 1
ATOM 1464 C CA . ASN A 1 190 ? 19.176 15.910 -1.344 1.00 22.96 213 ASN A CA 1
ATOM 1465 C C . ASN A 1 190 ? 18.474 15.380 -2.605 1.00 24.23 213 ASN A C 1
ATOM 1466 O O . ASN A 1 190 ? 18.106 16.196 -3.432 1.00 25.42 213 ASN A O 1
ATOM 1471 N N . ASP A 1 191 ? 18.374 14.053 -2.765 1.00 25.86 214 ASP A N 1
ATOM 1472 C CA . ASP A 1 191 ? 17.919 13.489 -4.067 1.00 28.35 214 ASP A CA 1
ATOM 1473 C C . ASP A 1 191 ? 16.382 13.572 -4.143 1.00 27.51 214 ASP A C 1
ATOM 1474 O O . ASP A 1 191 ? 15.832 13.324 -5.228 1.00 30.40 214 ASP A O 1
ATOM 1479 N N . THR A 1 192 ? 15.708 14.071 -3.149 1.00 24.79 215 THR A N 1
ATOM 1480 C CA . THR A 1 192 ? 14.202 14.067 -3.155 1.00 22.27 215 THR A CA 1
ATOM 1481 C C . THR A 1 192 ? 13.634 15.246 -3.932 1.00 23.65 215 THR A C 1
ATOM 1482 O O . THR A 1 192 ? 13.930 16.403 -3.612 1.00 24.42 215 THR A O 1
ATOM 1486 N N . LYS A 1 193 ? 12.780 14.951 -4.919 1.00 23.32 216 LYS A N 1
ATOM 1487 C CA . LYS A 1 193 ? 11.995 15.905 -5.701 1.00 24.02 216 LYS A CA 1
ATOM 1488 C C . LYS A 1 193 ? 10.597 16.014 -5.109 1.00 23.41 216 LYS A C 1
ATOM 1489 O O . LYS A 1 193 ? 9.852 15.037 -5.147 1.00 22.87 216 LYS A O 1
ATOM 1495 N N . LEU A 1 194 ? 10.283 17.125 -4.437 1.00 23.79 217 LEU A N 1
ATOM 1496 C CA . LEU A 1 194 ? 8.999 17.247 -3.696 1.00 23.48 217 LEU A CA 1
ATOM 1497 C C . LEU A 1 194 ? 7.775 17.289 -4.587 1.00 23.87 217 LEU A C 1
ATOM 1498 O O . LEU A 1 194 ? 6.676 16.971 -4.090 1.00 26.37 217 LEU A O 1
ATOM 1503 N N . SER A 1 195 ? 7.897 17.580 -5.889 1.00 24.30 218 SER A N 1
ATOM 1504 C CA . SER A 1 195 ? 6.763 17.479 -6.820 1.00 26.11 218 SER A CA 1
ATOM 1505 C C . SER A 1 195 ? 6.359 16.005 -7.024 1.00 26.58 218 SER A C 1
ATOM 1506 O O . SER A 1 195 ? 5.260 15.739 -7.559 1.00 29.72 218 SER A O 1
ATOM 1509 N N . GLY A 1 196 ? 7.191 15.062 -6.622 1.00 23.06 219 GLY A N 1
ATOM 1510 C CA . GLY A 1 196 ? 6.871 13.642 -6.803 1.00 22.46 219 GLY A CA 1
ATOM 1511 C C . GLY A 1 196 ? 8.102 12.856 -7.143 1.00 21.51 219 GLY A C 1
ATOM 1512 O O . GLY A 1 196 ? 8.834 13.273 -8.035 1.00 22.21 219 GLY A O 1
ATOM 1513 N N . MET A 1 197 ? 8.280 11.720 -6.481 1.00 20.28 220 MET A N 1
ATOM 1514 C CA . MET A 1 197 ? 9.387 10.812 -6.796 1.00 20.48 220 MET A CA 1
ATOM 1515 C C . MET A 1 197 ? 8.813 9.577 -7.467 1.00 21.88 220 MET A C 1
ATOM 1516 O O . MET A 1 197 ? 7.660 9.171 -7.210 1.00 20.79 220 MET A O 1
ATOM 1521 N N . PRO A 1 198 ? 9.541 8.994 -8.413 1.00 20.50 221 PRO A N 1
ATOM 1522 C CA . PRO A 1 198 ? 8.994 7.848 -9.158 1.00 21.26 221 PRO A CA 1
ATOM 1523 C C . PRO A 1 198 ? 8.461 6.699 -8.284 1.00 21.77 221 PRO A C 1
ATOM 1524 O O . PRO A 1 198 ? 7.433 6.108 -8.622 1.00 21.96 221 PRO A O 1
ATOM 1528 N N . LEU A 1 199 ? 9.154 6.329 -7.206 1.00 22.43 222 LEU A N 1
ATOM 1529 C CA . LEU A 1 199 ? 8.665 5.278 -6.291 1.00 23.63 222 LEU A CA 1
ATOM 1530 C C . LEU A 1 199 ? 7.880 5.864 -5.105 1.00 23.83 222 LEU A C 1
ATOM 1531 O O . LEU A 1 199 ? 7.478 5.092 -4.209 1.00 26.49 222 LEU A O 1
ATOM 1536 N N . TYR A 1 200 ? 7.620 7.187 -5.092 1.00 22.35 223 TYR A N 1
ATOM 1537 C CA . TYR A 1 200 ? 6.820 7.861 -4.039 1.00 20.68 223 TYR A CA 1
ATOM 1538 C C . TYR A 1 200 ? 6.167 9.126 -4.557 1.00 21.04 223 TYR A C 1
ATOM 1539 O O . TYR A 1 200 ? 6.581 10.261 -4.271 1.00 19.65 223 TYR A O 1
ATOM 1548 N N . PRO A 1 201 ? 5.149 9.015 -5.426 1.00 21.20 224 PRO A N 1
ATOM 1549 C CA . PRO A 1 201 ? 4.567 10.206 -6.035 1.00 21.34 224 PRO A CA 1
ATOM 1550 C C . PRO A 1 201 ? 3.960 11.170 -5.006 1.00 21.67 224 PRO A C 1
ATOM 1551 O O . PRO A 1 201 ? 3.972 12.373 -5.324 1.00 23.23 224 PRO A O 1
ATOM 1555 N N . GLU A 1 202 ? 3.542 10.696 -3.844 1.00 21.58 225 GLU A N 1
ATOM 1556 C CA A GLU A 1 202 ? 2.879 11.586 -2.843 0.60 23.11 225 GLU A CA 1
ATOM 1557 C CA B GLU A 1 202 ? 2.867 11.531 -2.803 0.40 22.56 225 GLU A CA 1
ATOM 1558 C C . GLU A 1 202 ? 3.882 12.221 -1.882 1.00 21.93 225 GLU A C 1
ATOM 1559 O O . GLU A 1 202 ? 3.452 12.829 -0.906 1.00 22.24 225 GLU A O 1
ATOM 1570 N N . VAL A 1 203 ? 5.173 12.094 -2.151 1.00 19.44 226 VAL A N 1
ATOM 1571 C CA . VAL A 1 203 ? 6.196 12.516 -1.186 1.00 18.94 226 VAL A CA 1
ATOM 1572 C C . VAL A 1 203 ? 5.987 13.974 -0.745 1.00 18.53 226 VAL A C 1
ATOM 1573 O O . VAL A 1 203 ? 6.084 14.219 0.462 1.00 20.22 226 VAL A O 1
ATOM 1577 N N . GLY A 1 204 ? 5.786 14.913 -1.638 1.00 19.76 227 GLY A N 1
ATOM 1578 C CA . GLY A 1 204 ? 5.680 16.325 -1.213 1.00 20.11 227 GLY A CA 1
ATOM 1579 C C . GLY A 1 204 ? 4.372 16.605 -0.506 1.00 20.66 227 GLY A C 1
ATOM 1580 O O . GLY A 1 204 ? 4.375 17.411 0.439 1.00 22.46 227 GLY A O 1
ATOM 1581 N N . LYS A 1 205 ? 3.296 15.969 -0.910 1.00 20.49 228 LYS A N 1
ATOM 1582 C CA . LYS A 1 205 ? 2.003 16.160 -0.222 1.00 21.17 228 LYS A CA 1
ATOM 1583 C C . LYS A 1 205 ? 2.146 15.630 1.219 1.00 20.67 228 LYS A C 1
ATOM 1584 O O . LYS A 1 205 ? 1.610 16.228 2.178 1.00 21.05 228 LYS A O 1
ATOM 1590 N N . ASP A 1 206 ? 2.868 14.508 1.369 1.00 19.79 229 ASP A N 1
ATOM 1591 C CA . ASP A 1 206 ? 3.063 13.868 2.681 1.00 19.89 229 ASP A CA 1
ATOM 1592 C C . ASP A 1 206 ? 3.925 14.766 3.564 1.00 18.64 229 ASP A C 1
ATOM 1593 O O . ASP A 1 206 ? 3.635 14.934 4.748 1.00 19.18 229 ASP A O 1
ATOM 1598 N N . TYR A 1 207 ? 5.043 15.269 3.056 1.00 18.70 230 TYR A N 1
ATOM 1599 C CA . TYR A 1 207 ? 5.895 16.162 3.856 1.00 18.98 230 TYR A CA 1
ATOM 1600 C C . TYR A 1 207 ? 5.107 17.396 4.285 1.00 19.21 230 TYR A C 1
ATOM 1601 O O . TYR A 1 207 ? 5.220 17.791 5.445 1.00 19.66 230 TYR A O 1
ATOM 1610 N N . ALA A 1 208 ? 4.296 17.935 3.408 1.00 19.86 231 ALA A N 1
ATOM 1611 C CA . ALA A 1 208 ? 3.499 19.135 3.729 1.00 20.31 231 ALA A CA 1
ATOM 1612 C C . ALA A 1 208 ? 2.546 18.827 4.882 1.00 20.18 231 ALA A C 1
ATOM 1613 O O . ALA A 1 208 ? 2.431 19.604 5.868 1.00 20.77 231 ALA A O 1
ATOM 1615 N N . TYR A 1 209 ? 1.881 17.665 4.799 1.00 19.95 232 TYR A N 1
ATOM 1616 C CA . TYR A 1 209 ? 0.975 17.180 5.854 1.00 20.49 232 TYR A CA 1
ATOM 1617 C C . TYR A 1 209 ? 1.729 17.058 7.171 1.00 19.82 232 TYR A C 1
ATOM 1618 O O . TYR A 1 209 ? 1.314 17.579 8.242 1.00 20.91 232 TYR A O 1
ATOM 1627 N N . THR A 1 210 ? 2.882 16.392 7.132 1.00 19.11 233 THR A N 1
ATOM 1628 C CA . THR A 1 210 ? 3.649 16.104 8.356 1.00 18.99 233 THR A CA 1
ATOM 1629 C C . THR A 1 210 ? 4.108 17.399 9.018 1.00 18.91 233 THR A C 1
ATOM 1630 O O . THR A 1 210 ? 4.048 17.494 10.269 1.00 19.89 233 THR A O 1
ATOM 1634 N N . LEU A 1 211 ? 4.609 18.360 8.245 1.00 19.49 234 LEU A N 1
ATOM 1635 C CA . LEU A 1 211 ? 5.076 19.618 8.882 1.00 21.24 234 LEU A CA 1
ATOM 1636 C C . LEU A 1 211 ? 3.932 20.276 9.663 1.00 22.77 234 LEU A C 1
ATOM 1637 O O . LEU A 1 211 ? 4.160 20.723 10.807 1.00 24.92 234 LEU A O 1
ATOM 1642 N N . LYS A 1 212 ? 2.730 20.285 9.119 1.00 22.34 235 LYS A N 1
ATOM 1643 C CA . LYS A 1 212 ? 1.573 20.886 9.821 1.00 23.30 235 LYS A CA 1
ATOM 1644 C C . LYS A 1 212 ? 1.165 20.023 11.021 1.00 22.79 235 LYS A C 1
ATOM 1645 O O . LYS A 1 212 ? 0.958 20.549 12.138 1.00 24.01 235 LYS A O 1
ATOM 1651 N N . ALA A 1 213 ? 1.105 18.712 10.834 1.00 21.69 236 ALA A N 1
ATOM 1652 C CA . ALA A 1 213 ? 0.630 17.742 11.830 1.00 22.68 236 ALA A CA 1
ATOM 1653 C C . ALA A 1 213 ? 1.565 17.758 13.052 1.00 21.57 236 ALA A C 1
ATOM 1654 O O . ALA A 1 213 ? 1.099 17.801 14.197 1.00 23.05 236 ALA A O 1
ATOM 1656 N N . MET A 1 214 ? 2.876 17.777 12.831 1.00 21.11 237 MET A N 1
ATOM 1657 C CA . MET A 1 214 ? 3.832 17.761 13.942 1.00 21.48 237 MET A CA 1
ATOM 1658 C C . MET A 1 214 ? 3.782 19.096 14.701 1.00 22.83 237 MET A C 1
ATOM 1659 O O . MET A 1 214 ? 3.956 19.057 15.916 1.00 23.08 237 MET A O 1
ATOM 1664 N N . LYS A 1 215 ? 3.516 20.207 14.030 1.00 23.98 238 LYS A N 1
ATOM 1665 C CA . LYS A 1 215 ? 3.441 21.498 14.757 1.00 27.65 238 LYS A CA 1
ATOM 1666 C C . LYS A 1 215 ? 2.268 21.449 15.740 1.00 27.06 238 LYS A C 1
ATOM 1667 O O . LYS A 1 215 ? 2.303 22.105 16.821 1.00 29.22 238 LYS A O 1
ATOM 1673 N N . ALA A 1 216 ? 1.215 20.726 15.384 1.00 26.20 239 ALA A N 1
ATOM 1674 C CA . ALA A 1 216 ? -0.041 20.701 16.154 1.00 27.49 239 ALA A CA 1
ATOM 1675 C C . ALA A 1 216 ? 0.029 19.807 17.399 1.00 26.89 239 ALA A C 1
ATOM 1676 O O . ALA A 1 216 ? -0.889 19.885 18.231 1.00 29.66 239 ALA A O 1
ATOM 1678 N N . LEU A 1 217 ? 1.070 18.996 17.550 1.00 24.81 240 LEU A N 1
ATOM 1679 C CA . LEU A 1 217 ? 1.160 18.061 18.685 1.00 25.77 240 LEU A CA 1
ATOM 1680 C C . LEU A 1 217 ? 1.439 18.817 19.975 1.00 27.20 240 LEU A C 1
ATOM 1681 O O . LEU A 1 217 ? 2.072 19.862 19.942 1.00 29.47 240 LEU A O 1
ATOM 1686 N N . LYS A 1 218 ? 0.938 18.283 21.074 1.00 28.48 241 LYS A N 1
ATOM 1687 C CA A LYS A 1 218 ? 1.101 18.822 22.442 0.60 30.72 241 LYS A CA 1
ATOM 1688 C CA B LYS A 1 218 ? 1.214 18.868 22.404 0.40 29.78 241 LYS A CA 1
ATOM 1689 C C . LYS A 1 218 ? 1.794 17.765 23.305 1.00 28.92 241 LYS A C 1
ATOM 1690 O O . LYS A 1 218 ? 1.306 16.604 23.281 1.00 30.47 241 LYS A O 1
ATOM 1701 N N . PHE A 1 219 ? 2.869 18.117 23.981 1.00 27.77 242 PHE A N 1
ATOM 1702 C CA . PHE A 1 219 ? 3.653 17.170 24.807 1.00 28.17 242 PHE A CA 1
ATOM 1703 C C . PHE A 1 219 ? 4.500 17.962 25.807 1.00 27.75 242 PHE A C 1
ATOM 1704 O O . PHE A 1 219 ? 4.645 19.205 25.660 1.00 28.89 242 PHE A O 1
ATOM 1712 N N . ASP A 1 220 ? 5.076 17.268 26.781 1.00 26.82 243 ASP A N 1
ATOM 1713 C CA . ASP A 1 220 ? 5.975 17.900 27.766 1.00 27.65 243 ASP A CA 1
ATOM 1714 C C . ASP A 1 220 ? 7.427 17.785 27.315 1.00 26.21 243 ASP A C 1
ATOM 1715 O O . ASP A 1 220 ? 8.187 18.761 27.458 1.00 28.48 243 ASP A O 1
ATOM 1720 N N . LEU A 1 221 ? 7.831 16.563 26.940 1.00 25.16 244 LEU A N 1
ATOM 1721 C CA . LEU A 1 221 ? 9.251 16.271 26.653 1.00 24.18 244 LEU A CA 1
ATOM 1722 C C . LEU A 1 221 ? 9.341 15.731 25.214 1.00 22.92 244 LEU A C 1
ATOM 1723 O O . LEU A 1 221 ? 8.423 15.060 24.807 1.00 23.09 244 LEU A O 1
ATOM 1728 N N . TRP A 1 222 ? 10.446 15.971 24.540 1.00 23.41 245 TRP A N 1
ATOM 1729 C CA . TRP A 1 222 ? 10.641 15.354 23.197 1.00 21.83 245 TRP A CA 1
ATOM 1730 C C . TRP A 1 222 ? 12.059 14.873 22.999 1.00 21.79 245 TRP A C 1
ATOM 1731 O O . TRP A 1 222 ? 12.971 15.527 23.459 1.00 22.23 245 TRP A O 1
ATOM 1742 N N . LEU A 1 223 ? 12.172 13.826 22.186 1.00 20.80 246 LEU A N 1
ATOM 1743 C CA . LEU A 1 223 ? 13.477 13.318 21.713 1.00 20.47 246 LEU A CA 1
ATOM 1744 C C . LEU A 1 223 ? 13.244 12.880 20.271 1.00 20.00 246 LEU A C 1
ATOM 1745 O O . LEU A 1 223 ? 12.131 12.889 19.796 1.00 20.13 246 LEU A O 1
ATOM 1750 N N . ALA A 1 224 ? 14.318 12.574 19.592 1.00 19.21 247 ALA A N 1
ATOM 1751 C CA . ALA A 1 224 ? 14.273 12.239 18.157 1.00 19.44 247 ALA A CA 1
ATOM 1752 C C . ALA A 1 224 ? 15.346 11.195 17.858 1.00 19.57 247 ALA A C 1
ATOM 1753 O O . ALA A 1 224 ? 16.153 10.870 18.709 1.00 20.34 247 ALA A O 1
ATOM 1755 N N . PRO A 1 225 ? 15.344 10.641 16.629 1.00 19.43 248 PRO A N 1
ATOM 1756 C CA . PRO A 1 225 ? 16.217 9.533 16.303 1.00 19.27 248 PRO A CA 1
ATOM 1757 C C . PRO A 1 225 ? 17.690 9.905 16.158 1.00 18.92 248 PRO A C 1
ATOM 1758 O O . PRO A 1 225 ? 18.473 8.992 16.188 1.00 20.31 248 PRO A O 1
ATOM 1762 N N . HIS A 1 226 ? 18.005 11.177 15.921 1.00 18.06 249 HIS A N 1
ATOM 1763 C CA . HIS A 1 226 ? 19.393 11.644 15.801 1.00 19.46 249 HIS A CA 1
ATOM 1764 C C . HIS A 1 226 ? 19.629 12.698 16.874 1.00 21.14 249 HIS A C 1
ATOM 1765 O O . HIS A 1 226 ? 18.855 13.654 16.962 1.00 21.29 249 HIS A O 1
ATOM 1772 N N . ALA A 1 227 ? 20.765 12.605 17.566 1.00 22.66 250 ALA A N 1
ATOM 1773 C CA . ALA A 1 227 ? 21.084 13.513 18.686 1.00 23.13 250 ALA A CA 1
ATOM 1774 C C . ALA A 1 227 ? 21.025 14.979 18.227 1.00 25.24 250 ALA A C 1
ATOM 1775 O O . ALA A 1 227 ? 20.614 15.821 19.037 1.00 25.85 250 ALA A O 1
ATOM 1777 N N . GLY A 1 228 ? 21.531 15.288 17.047 1.00 26.71 251 GLY A N 1
ATOM 1778 C CA . GLY A 1 228 ? 21.648 16.692 16.592 1.00 29.00 251 GLY A CA 1
ATOM 1779 C C . GLY A 1 228 ? 20.275 17.312 16.370 1.00 29.11 251 GLY A C 1
ATOM 1780 O O . GLY A 1 228 ? 20.152 18.568 16.453 1.00 31.32 251 GLY A O 1
ATOM 1781 N N . GLN A 1 229 ? 19.255 16.498 16.082 1.00 25.63 252 GLN A N 1
ATOM 1782 C CA . GLN A 1 229 ? 17.901 17.014 15.782 1.00 25.02 252 GLN A CA 1
ATOM 1783 C C . GLN A 1 229 ? 17.300 17.659 17.027 1.00 25.12 252 GLN A C 1
ATOM 1784 O O . GLN A 1 229 ? 16.470 18.554 16.862 1.00 28.15 252 GLN A O 1
ATOM 1790 N N . TYR A 1 230 ? 17.644 17.200 18.234 1.00 23.21 253 TYR A N 1
ATOM 1791 C CA . TYR A 1 230 ? 17.057 17.708 19.502 1.00 24.56 253 TYR A CA 1
ATOM 1792 C C . TYR A 1 230 ? 18.157 18.156 20.448 1.00 25.70 253 TYR A C 1
ATOM 1793 O O . TYR A 1 230 ? 17.817 18.410 21.594 1.00 26.94 253 TYR A O 1
ATOM 1802 N N . GLU A 1 231 ? 19.395 18.282 19.961 1.00 26.25 254 GLU A N 1
ATOM 1803 C CA . GLU A 1 231 ? 20.543 18.817 20.742 1.00 27.23 254 GLU A CA 1
ATOM 1804 C C . GLU A 1 231 ? 20.730 17.994 22.021 1.00 27.58 254 GLU A C 1
ATOM 1805 O O . GLU A 1 231 ? 20.946 18.566 23.093 1.00 26.95 254 GLU A O 1
ATOM 1811 N N . LEU A 1 232 ? 20.676 16.655 21.927 1.00 25.05 255 LEU A N 1
ATOM 1812 C CA . LEU A 1 232 ? 20.905 15.773 23.088 1.00 25.35 255 LEU A CA 1
ATOM 1813 C C . LEU A 1 232 ? 22.109 16.246 23.906 1.00 25.75 255 LEU A C 1
ATOM 1814 O O . LEU A 1 232 ? 21.959 16.283 25.103 1.00 26.60 255 LEU A O 1
ATOM 1819 N N . HIS A 1 233 ? 23.242 16.499 23.261 1.00 27.08 256 HIS A N 1
ATOM 1820 C CA . HIS A 1 233 ? 24.538 16.651 23.965 1.00 27.97 256 HIS A CA 1
ATOM 1821 C C . HIS A 1 233 ? 24.660 18.065 24.499 1.00 31.34 256 HIS A C 1
ATOM 1822 O O . HIS A 1 233 ? 25.558 18.245 25.344 1.00 34.79 256 HIS A O 1
ATOM 1829 N N . LYS A 1 234 ? 23.711 18.946 24.177 1.00 31.28 257 LYS A N 1
ATOM 1830 C CA . LYS A 1 234 ? 23.619 20.251 24.889 1.00 32.93 257 LYS A CA 1
ATOM 1831 C C . LYS A 1 234 ? 22.673 20.138 26.083 1.00 33.11 257 LYS A C 1
ATOM 1832 O O . LYS A 1 234 ? 22.832 20.958 27.028 1.00 36.47 257 LYS A O 1
ATOM 1838 N N . LYS A 1 235 ? 21.752 19.168 26.091 1.00 31.74 258 LYS A N 1
ATOM 1839 C CA . LYS A 1 235 ? 20.729 19.002 27.153 1.00 30.13 258 LYS A CA 1
ATOM 1840 C C . LYS A 1 235 ? 21.202 18.048 28.249 1.00 31.10 258 LYS A C 1
ATOM 1841 O O . LYS A 1 235 ? 20.648 18.080 29.361 1.00 32.07 258 LYS A O 1
ATOM 1847 N N . HIS A 1 236 ? 22.141 17.170 27.932 1.00 30.30 259 HIS A N 1
ATOM 1848 C CA . HIS A 1 236 ? 22.486 16.015 28.791 1.00 30.88 259 HIS A CA 1
ATOM 1849 C C . HIS A 1 236 ? 23.963 15.698 28.636 1.00 31.00 259 HIS A C 1
ATOM 1850 O O . HIS A 1 236 ? 24.462 15.697 27.533 1.00 31.73 259 HIS A O 1
ATOM 1857 N N . GLN A 1 237 ? 24.630 15.475 29.768 1.00 31.88 260 GLN A N 1
ATOM 1858 C CA . GLN A 1 237 ? 26.002 14.937 29.820 1.00 34.28 260 GLN A CA 1
ATOM 1859 C C . GLN A 1 237 ? 25.995 13.671 30.664 1.00 32.96 260 GLN A C 1
ATOM 1860 O O . GLN A 1 237 ? 25.224 13.569 31.612 1.00 33.46 260 GLN A O 1
ATOM 1866 N N . PRO A 1 238 ? 26.866 12.700 30.343 1.00 33.38 261 PRO A N 1
ATOM 1867 C CA . PRO A 1 238 ? 27.022 11.492 31.157 1.00 34.39 261 PRO A CA 1
ATOM 1868 C C . PRO A 1 238 ? 27.167 11.803 32.658 1.00 36.28 261 PRO A C 1
ATOM 1869 O O . PRO A 1 238 ? 27.950 12.690 33.012 1.00 37.12 261 PRO A O 1
ATOM 1873 N N . GLY A 1 239 ? 26.401 11.098 33.497 1.00 35.37 262 GLY A N 1
ATOM 1874 C CA . GLY A 1 239 ? 26.442 11.262 34.960 1.00 35.88 262 GLY A CA 1
ATOM 1875 C C . GLY A 1 239 ? 25.536 12.373 35.452 1.00 36.97 262 GLY A C 1
ATOM 1876 O O . GLY A 1 239 ? 25.433 12.559 36.665 1.00 38.84 262 GLY A O 1
ATOM 1877 N N . ASP A 1 240 ? 24.871 13.131 34.571 1.00 34.37 263 ASP A N 1
ATOM 1878 C CA . ASP A 1 240 ? 23.875 14.133 35.035 1.00 35.79 263 ASP A CA 1
ATOM 1879 C C . ASP A 1 240 ? 22.868 13.469 35.980 1.00 34.17 263 ASP A C 1
ATOM 1880 O O . ASP A 1 240 ? 22.449 12.316 35.727 1.00 33.69 263 ASP A O 1
ATOM 1885 N N . ALA A 1 241 ? 22.462 14.193 37.023 1.00 36.27 264 ALA A N 1
ATOM 1886 C CA . ALA A 1 241 ? 21.385 13.772 37.935 1.00 36.51 264 ALA A CA 1
ATOM 1887 C C . ALA A 1 241 ? 20.129 13.595 37.089 1.00 36.40 264 ALA A C 1
ATOM 1888 O O . ALA A 1 241 ? 19.989 14.356 36.065 1.00 36.66 264 ALA A O 1
ATOM 1890 N N . TYR A 1 242 ? 19.247 12.686 37.506 1.00 35.22 265 TYR A N 1
ATOM 1891 C CA . TYR A 1 242 ? 17.878 12.549 36.934 1.00 32.92 265 TYR A CA 1
ATOM 1892 C C . TYR A 1 242 ? 17.259 13.931 36.831 1.00 33.93 265 TYR A C 1
ATOM 1893 O O . TYR A 1 242 ? 17.214 14.657 37.864 1.00 34.18 265 TYR A O 1
ATOM 1902 N N . ASN A 1 243 ? 16.770 14.297 35.646 1.00 32.12 266 ASN A N 1
ATOM 1903 C CA . ASN A 1 243 ? 16.114 15.607 35.433 1.00 32.68 266 ASN A CA 1
ATOM 1904 C C . ASN A 1 243 ? 15.353 15.620 34.108 1.00 31.32 266 ASN A C 1
ATOM 1905 O O . ASN A 1 243 ? 15.874 16.063 33.081 1.00 31.66 266 ASN A O 1
ATOM 1910 N N . PRO A 1 244 ? 14.096 15.138 34.120 1.00 29.68 267 PRO A N 1
ATOM 1911 C CA . PRO A 1 244 ? 13.312 15.046 32.883 1.00 28.72 267 PRO A CA 1
ATOM 1912 C C . PRO A 1 244 ? 13.243 16.405 32.193 1.00 29.52 267 PRO A C 1
ATOM 1913 O O . PRO A 1 244 ? 13.166 16.447 30.958 1.00 29.11 267 PRO A O 1
ATOM 1917 N N . ALA A 1 245 ? 13.151 17.494 32.966 1.00 30.55 268 ALA A N 1
ATOM 1918 C CA . ALA A 1 245 ? 13.013 18.856 32.385 1.00 32.50 268 ALA A CA 1
ATOM 1919 C C . ALA A 1 245 ? 14.150 19.205 31.425 1.00 30.96 268 ALA A C 1
ATOM 1920 O O . ALA A 1 245 ? 13.987 20.149 30.621 1.00 31.06 268 ALA A O 1
ATOM 1922 N N . ALA A 1 246 ? 15.264 18.492 31.460 1.00 29.15 269 ALA A N 1
ATOM 1923 C CA . ALA A 1 246 ? 16.345 18.678 30.477 1.00 29.78 269 ALA A CA 1
ATOM 1924 C C . ALA A 1 246 ? 15.779 18.516 29.060 1.00 28.40 269 ALA A C 1
ATOM 1925 O O . ALA A 1 246 ? 16.348 19.149 28.123 1.00 29.66 269 ALA A O 1
ATOM 1927 N N . PHE A 1 247 ? 14.666 17.787 28.903 1.00 27.14 270 PHE A N 1
ATOM 1928 C CA . PHE A 1 247 ? 14.079 17.503 27.561 1.00 25.72 270 PHE A CA 1
ATOM 1929 C C . PHE A 1 247 ? 12.789 18.294 27.318 1.00 26.19 270 PHE A C 1
ATOM 1930 O O . PHE A 1 247 ? 12.068 18.054 26.351 1.00 26.31 270 PHE A O 1
ATOM 1938 N N . SER A 1 248 ? 12.499 19.256 28.196 1.00 28.20 271 SER A N 1
ATOM 1939 C CA . SER A 1 248 ? 11.425 20.249 27.972 1.00 28.74 271 SER A CA 1
ATOM 1940 C C . SER A 1 248 ? 12.019 21.336 27.080 1.00 29.59 271 SER A C 1
ATOM 1941 O O . SER A 1 248 ? 12.967 22.049 27.529 1.00 30.79 271 SER A O 1
ATOM 1944 N N . ASP A 1 249 ? 11.538 21.458 25.843 1.00 28.10 272 ASP A N 1
ATOM 1945 C CA . ASP A 1 249 ? 12.173 22.366 24.860 1.00 28.48 272 ASP A CA 1
ATOM 1946 C C . ASP A 1 249 ? 11.215 22.594 23.705 1.00 28.58 272 ASP A C 1
ATOM 1947 O O . ASP A 1 249 ? 11.554 22.211 22.549 1.00 27.64 272 ASP A O 1
ATOM 1952 N N . ARG A 1 250 ? 10.082 23.236 23.971 1.00 28.87 273 ARG A N 1
ATOM 1953 C CA . ARG A 1 250 ? 9.125 23.529 22.892 1.00 29.21 273 ARG A CA 1
ATOM 1954 C C . ARG A 1 250 ? 9.770 24.442 21.840 1.00 28.94 273 ARG A C 1
ATOM 1955 O O . ARG A 1 250 ? 9.538 24.250 20.651 1.00 27.01 273 ARG A O 1
ATOM 1963 N N . ALA A 1 251 ? 10.520 25.456 22.256 1.00 30.00 274 ALA A N 1
ATOM 1964 C CA . ALA A 1 251 ? 11.165 26.394 21.326 1.00 31.21 274 ALA A CA 1
ATOM 1965 C C . ALA A 1 251 ? 12.026 25.630 20.313 1.00 28.93 274 ALA A C 1
ATOM 1966 O O . ALA A 1 251 ? 11.968 25.963 19.127 1.00 28.82 274 ALA A O 1
ATOM 1968 N N . GLY A 1 252 ? 12.828 24.659 20.758 1.00 29.29 275 GLY A N 1
ATOM 1969 C CA . GLY A 1 252 ? 13.752 23.934 19.875 1.00 28.08 275 GLY A CA 1
ATOM 1970 C C . GLY A 1 252 ? 12.973 23.068 18.899 1.00 27.34 275 GLY A C 1
ATOM 1971 O O . GLY A 1 252 ? 13.385 22.946 17.743 1.00 27.15 275 GLY A O 1
ATOM 1972 N N . TYR A 1 253 ? 11.848 22.522 19.343 1.00 25.48 276 TYR A N 1
ATOM 1973 C CA . TYR A 1 253 ? 10.969 21.699 18.472 1.00 25.28 276 TYR A CA 1
ATOM 1974 C C . TYR A 1 253 ? 10.366 22.578 17.385 1.00 24.49 276 TYR A C 1
ATOM 1975 O O . TYR A 1 253 ? 10.444 22.280 16.183 1.00 23.80 276 TYR A O 1
ATOM 1984 N N . ASP A 1 254 ? 9.780 23.709 17.769 1.00 26.26 277 ASP A N 1
ATOM 1985 C CA . ASP A 1 254 ? 9.233 24.658 16.774 1.00 27.38 277 ASP A CA 1
ATOM 1986 C C . ASP A 1 254 ? 10.330 25.123 15.818 1.00 26.94 277 ASP A C 1
ATOM 1987 O O . ASP A 1 254 ? 10.049 25.255 14.614 1.00 26.81 277 ASP A O 1
ATOM 1992 N N . ASP A 1 255 ? 11.522 25.413 16.319 1.00 26.99 278 ASP A N 1
ATOM 1993 C CA . ASP A 1 255 ? 12.626 25.923 15.480 1.00 29.68 278 ASP A CA 1
ATOM 1994 C C . ASP A 1 255 ? 13.026 24.856 14.448 1.00 26.55 278 ASP A C 1
ATOM 1995 O O . ASP A 1 255 ? 13.204 25.221 13.279 1.00 27.06 278 ASP A O 1
ATOM 2000 N N . VAL A 1 256 ? 13.138 23.585 14.816 1.00 25.34 279 VAL A N 1
ATOM 2001 C CA A VAL A 1 256 ? 13.537 22.507 13.856 0.60 24.97 279 VAL A CA 1
ATOM 2002 C CA B VAL A 1 256 ? 13.584 22.585 13.802 0.40 23.82 279 VAL A CA 1
ATOM 2003 C C . VAL A 1 256 ? 12.437 22.348 12.797 1.00 23.94 279 VAL A C 1
ATOM 2004 O O . VAL A 1 256 ? 12.722 22.249 11.602 1.00 24.35 279 VAL A O 1
ATOM 2011 N N . LEU A 1 257 ? 11.172 22.359 13.198 1.00 23.11 280 LEU A N 1
ATOM 2012 C CA . LEU A 1 257 ? 10.083 22.201 12.205 1.00 23.65 280 LEU A CA 1
ATOM 2013 C C . LEU A 1 257 ? 10.029 23.419 11.282 1.00 24.10 280 LEU A C 1
ATOM 2014 O O . LEU A 1 257 ? 9.807 23.267 10.084 1.00 24.80 280 LEU A O 1
ATOM 2019 N N . ASP A 1 258 ? 10.199 24.611 11.812 1.00 25.34 281 ASP A N 1
ATOM 2020 C CA A ASP A 1 258 ? 10.197 25.850 10.989 0.60 26.75 281 ASP A CA 1
ATOM 2021 C CA B ASP A 1 258 ? 10.211 25.852 10.990 0.40 26.64 281 ASP A CA 1
ATOM 2022 C C . ASP A 1 258 ? 11.352 25.778 9.974 1.00 26.34 281 ASP A C 1
ATOM 2023 O O . ASP A 1 258 ? 11.132 26.164 8.792 1.00 26.25 281 ASP A O 1
ATOM 2032 N N . GLU A 1 259 ? 12.535 25.304 10.387 1.00 25.87 282 GLU A N 1
ATOM 2033 C CA A GLU A 1 259 ? 13.689 25.167 9.455 0.60 27.34 282 GLU A CA 1
ATOM 2034 C CA B GLU A 1 259 ? 13.705 25.135 9.474 0.40 26.62 282 GLU A CA 1
ATOM 2035 C C . GLU A 1 259 ? 13.286 24.205 8.329 1.00 24.95 282 GLU A C 1
ATOM 2036 O O . GLU A 1 259 ? 13.525 24.532 7.141 1.00 24.58 282 GLU A O 1
ATOM 2047 N N . TRP A 1 260 ? 12.708 23.056 8.671 1.00 22.89 283 TRP A N 1
ATOM 2048 C CA . TRP A 1 260 ? 12.307 22.130 7.596 1.00 22.34 283 TRP A CA 1
ATOM 2049 C C . TRP A 1 260 ? 11.165 22.705 6.738 1.00 21.63 283 TRP A C 1
ATOM 2050 O O . TRP A 1 260 ? 11.129 22.424 5.529 1.00 20.38 283 TRP A O 1
ATOM 2061 N N . GLN A 1 261 ? 10.257 23.498 7.313 1.00 22.74 284 GLN A N 1
ATOM 2062 C CA . GLN A 1 261 ? 9.177 24.110 6.506 1.00 23.22 284 GLN A CA 1
ATOM 2063 C C . GLN A 1 261 ? 9.809 25.105 5.512 1.00 23.06 284 GLN A C 1
ATOM 2064 O O . GLN A 1 261 ? 9.381 25.163 4.383 1.00 23.11 284 GLN A O 1
ATOM 2070 N N . GLN A 1 262 ? 10.834 25.844 5.936 1.00 24.35 285 GLN A N 1
ATOM 2071 C CA . GLN A 1 262 ? 11.454 26.826 5.010 1.00 26.65 285 GLN A CA 1
ATOM 2072 C C . GLN A 1 262 ? 12.209 26.062 3.927 1.00 24.19 285 GLN A C 1
ATOM 2073 O O . GLN A 1 262 ? 12.163 26.512 2.760 1.00 24.36 285 GLN A O 1
ATOM 2079 N N . ILE A 1 263 ? 12.882 24.945 4.267 1.00 22.91 286 ILE A N 1
ATOM 2080 C C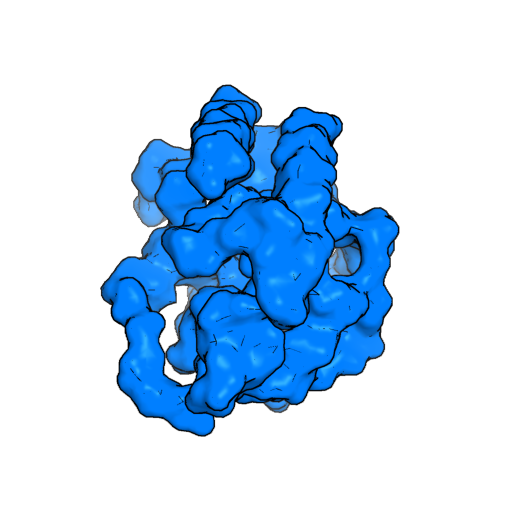A . ILE A 1 263 ? 13.559 24.130 3.234 1.00 22.97 286 ILE A CA 1
ATOM 2081 C C . ILE A 1 263 ? 12.516 23.592 2.258 1.00 22.04 286 ILE A C 1
ATOM 2082 O O . ILE A 1 263 ? 12.710 23.664 1.059 1.00 22.59 286 ILE A O 1
ATOM 2087 N N . TYR A 1 264 ? 11.445 22.989 2.762 1.00 21.36 287 TYR A N 1
ATOM 2088 C CA . TYR A 1 264 ? 10.329 22.481 1.938 1.00 21.46 287 TYR A CA 1
ATOM 2089 C C . TYR A 1 264 ? 9.853 23.584 0.987 1.00 23.20 287 TYR A C 1
ATOM 2090 O O . TYR A 1 264 ? 9.727 23.337 -0.236 1.00 23.00 287 TYR A O 1
ATOM 2099 N N . ASP A 1 265 ? 9.618 24.774 1.504 1.00 22.25 288 ASP A N 1
ATOM 2100 C CA . ASP A 1 265 ? 9.014 25.868 0.702 1.00 25.64 288 ASP A CA 1
ATOM 2101 C C . ASP A 1 265 ? 9.981 26.235 -0.417 1.00 27.40 288 ASP A C 1
ATOM 2102 O O . ASP A 1 265 ? 9.508 26.451 -1.553 1.00 28.51 288 ASP A O 1
ATOM 2107 N N . LYS A 1 266 ? 11.280 26.266 -0.125 1.00 27.35 289 LYS A N 1
ATOM 2108 C CA . LYS A 1 266 ? 12.260 26.688 -1.151 1.00 29.43 289 LYS A CA 1
ATOM 2109 C C . LYS A 1 266 ? 12.430 25.555 -2.165 1.00 28.86 289 LYS A C 1
ATOM 2110 O O . LYS A 1 266 ? 12.545 25.829 -3.376 1.00 31.83 289 LYS A O 1
ATOM 2116 N N . ARG A 1 267 ? 12.472 24.307 -1.714 1.00 25.84 290 ARG A N 1
ATOM 2117 C CA A ARG A 1 267 ? 12.731 23.138 -2.596 0.70 25.91 290 ARG A CA 1
ATOM 2118 C CA B ARG A 1 267 ? 12.753 23.180 -2.638 0.30 26.43 290 ARG A CA 1
ATOM 2119 C C . ARG A 1 267 ? 11.530 22.899 -3.517 1.00 27.16 290 ARG A C 1
ATOM 2120 O O . ARG A 1 267 ? 11.738 22.484 -4.701 1.00 29.11 290 ARG A O 1
ATOM 2135 N N . VAL A 1 268 ? 10.337 23.185 -3.035 1.00 27.51 291 VAL A N 1
ATOM 2136 C CA . VAL A 1 268 ? 9.156 23.151 -3.948 1.00 32.34 291 VAL A CA 1
ATOM 2137 C C . VAL A 1 268 ? 9.374 24.172 -5.081 1.00 32.55 291 VAL A C 1
ATOM 2138 O O . VAL A 1 268 ? 9.097 23.860 -6.265 1.00 39.64 291 VAL A O 1
ATOM 2142 N N . LYS A 1 269 ? 9.958 25.332 -4.805 1.00 34.99 292 LYS A N 1
ATOM 2143 C CA . LYS A 1 269 ? 10.185 26.388 -5.857 1.00 40.65 292 LYS A CA 1
ATOM 2144 C C . LYS A 1 269 ? 11.399 26.089 -6.769 1.00 44.42 292 LYS A C 1
ATOM 2145 O O . LYS A 1 269 ? 11.610 26.853 -7.757 1.00 46.57 292 LYS A O 1
ATOM 2151 N N . GLU A 1 270 ? 12.196 25.059 -6.488 1.00 46.30 293 GLU A N 1
ATOM 2152 C CA . GLU A 1 270 ? 13.087 24.381 -7.478 1.00 46.15 293 GLU A CA 1
ATOM 2153 C C . GLU A 1 270 ? 12.279 23.242 -8.113 1.00 45.84 293 GLU A C 1
ATOM 2154 O O . GLU A 1 270 ? 12.139 22.990 -9.295 1.00 50.20 293 GLU A O 1
#

CATH classification: 3.60.15.10

Solvent-accessible surface area: 11848 Å² total; per-residue (Å²): 93,52,161,150,55,142,65,41,170,67,29,63,38,98,13,98,14,26,94,2,0,5,32,0,32,0,1,0,2,79,16,0,0,0,0,0,0,16,15,131,154,7,13,0,0,0,0,0,0,13,71,50,10,22,95,42,0,100,46,8,0,165,99,46,67,49,139,6,129,42,0,101,8,0,0,5,0,8,1,12,24,12,0,0,8,2,0,21,27,0,48,140,76,15,157,4,121,0,14,4,1,74,91,1,18,75,13,0,48,49,0,0,62,52,3,19,37,53,19,68,162,32,28,11,3,92,64,4,160,37,80,86,94,1,84,60,39,37,30,1,123,34,31,86,18,117,0,39,0,69,27,3,7,0,20,0,33,2,0,3,0,1,25,4,65,1,161,27,114,130,115,60,24,78,0,0,0,0,2,4,2,18,12,65,135,102,5,135,12,94,16,22,122,120,14,84,89,0,3,139,25,1,25,95,0,5,143,19,0,80,80,16,168,31,57,1,1,0,0,2,36,4,56,39,2,78,0,38,168,40,14,98,70,68,73,89,86,82,9,58,26,3,68,36,90,70,20,0,30,79,25,2,60,96,54,57,118,65,32,65,144,52,81,180,147

Sequence (265 aa):
LIKDLYVDKEWSSADYQQPFRIAGNLYYIGTYDLGMFLITTPKKGHILINTGVAGSDTLLIKAHMKTLGFKKFKDIRILLTTHAHYDHVGAMAAVKQQTHAKMMVNEEKKDAALLADGGNSDYVMGGKGSMFLPVKADRLLHDGDSIQLGGMKIVMRQHPGHTPGANSFLFDVKDAVRTYKVLIANIPSILNDTKLSGMPLYPEEVGKDYAYTLKAMKALKKFDLWLAPHAGQYELHKKHQPGDAYNPAAFSDRAGYDDVVLDDEEWQQIYDKRRVKE

B-factor: mean 28.29, std 8.7, range [16.0, 77.47]